Protein AF-A0A6A5GDZ9-F1 (afdb_monomer_lite)

Organism: Caenorhabditis remanei (NCBI:txid31234)

InterPro domains:
  IPR019422 7TM GPCR, serpentine receptor class h (Srh) [PF10318] (1-121)
  IPR053220 Nematode receptor-like serpentine class H [PTHR22941] (6-227)

Radius of gyration: 26.29 Å; chains: 1; bounding box: 50×88×53 Å

Structure (mmCIF, N/CA/C/O backbone):
data_AF-A0A6A5GDZ9-F1
#
_entry.id   AF-A0A6A5GDZ9-F1
#
loop_
_atom_site.group_PDB
_atom_site.id
_atom_site.type_symbol
_atom_site.label_atom_id
_atom_site.label_alt_id
_atom_site.label_comp_id
_atom_site.label_asym_id
_atom_site.label_entity_id
_atom_site.label_seq_id
_atom_site.pdbx_PDB_ins_code
_atom_site.Cartn_x
_atom_site.Cartn_y
_atom_site.Cartn_z
_atom_site.occupancy
_atom_site.B_iso_or_equiv
_atom_site.auth_seq_id
_atom_site.auth_comp_id
_atom_site.auth_asym_id
_atom_site.auth_atom_id
_atom_site.pdbx_PDB_model_num
ATOM 1 N N . MET A 1 1 ? -11.666 -3.620 13.666 1.00 57.69 1 MET A N 1
ATOM 2 C CA . MET A 1 1 ? -10.335 -2.979 13.527 1.00 57.69 1 MET A CA 1
ATOM 3 C C . MET A 1 1 ? -9.308 -3.848 12.806 1.00 57.69 1 MET A C 1
ATOM 5 O O . MET A 1 1 ? -8.529 -3.280 12.064 1.00 57.69 1 MET A O 1
ATOM 9 N N . LYS A 1 2 ? -9.304 -5.185 12.965 1.00 70.62 2 LYS A N 1
ATOM 10 C CA . LYS A 1 2 ? -8.328 -6.070 12.288 1.00 70.62 2 LYS A CA 1
ATOM 11 C C . LYS A 1 2 ? -8.556 -6.221 10.772 1.00 70.62 2 LYS A C 1
ATOM 13 O O . LYS A 1 2 ? -7.597 -6.236 10.020 1.00 70.62 2 LYS A O 1
ATOM 18 N N . GLN A 1 3 ? -9.820 -6.290 10.342 1.00 84.62 3 GLN A N 1
ATOM 19 C CA . GLN A 1 3 ? -10.193 -6.559 8.944 1.00 84.62 3 GLN A CA 1
ATOM 20 C C . GLN A 1 3 ? -9.681 -5.504 7.939 1.00 84.62 3 GLN A C 1
ATOM 22 O O . GLN A 1 3 ? -9.082 -5.912 6.953 1.00 84.62 3 GLN A O 1
ATOM 27 N N . PRO A 1 4 ? -9.825 -4.177 8.164 1.00 88.94 4 PRO A N 1
ATOM 28 C CA . PRO A 1 4 ? -9.311 -3.183 7.216 1.00 88.94 4 PRO A CA 1
ATOM 29 C C . PRO A 1 4 ? -7.797 -3.252 7.036 1.00 88.94 4 PRO A C 1
ATOM 31 O O . PRO A 1 4 ? -7.325 -3.241 5.912 1.00 88.94 4 PRO A O 1
ATOM 34 N N . LEU A 1 5 ? -7.050 -3.416 8.133 1.00 88.25 5 LEU A N 1
ATOM 35 C CA . LEU A 1 5 ? -5.593 -3.549 8.091 1.00 88.25 5 LEU A CA 1
ATOM 36 C C . LEU A 1 5 ? -5.153 -4.800 7.311 1.00 88.25 5 LEU A C 1
ATOM 38 O O . LEU A 1 5 ? -4.207 -4.733 6.536 1.00 88.25 5 LEU A O 1
ATOM 42 N N . LEU A 1 6 ? -5.865 -5.920 7.486 1.00 88.81 6 LEU A N 1
ATOM 43 C CA . LEU A 1 6 ? -5.599 -7.153 6.744 1.00 88.81 6 LEU A CA 1
ATOM 44 C C . LEU A 1 6 ? -5.875 -6.988 5.245 1.00 88.81 6 LEU A C 1
ATOM 46 O O . LEU A 1 6 ? -5.073 -7.436 4.435 1.00 88.81 6 LEU A O 1
ATOM 50 N N . VAL A 1 7 ? -6.995 -6.350 4.886 1.00 92.00 7 VAL A N 1
ATOM 51 C CA . VAL A 1 7 ? -7.366 -6.094 3.486 1.00 92.00 7 VAL A CA 1
ATOM 52 C C . VAL A 1 7 ? -6.338 -5.191 2.815 1.00 92.00 7 VAL A C 1
ATOM 54 O O . VAL A 1 7 ? -5.910 -5.505 1.712 1.00 92.00 7 VAL A O 1
ATOM 57 N N . THR A 1 8 ? -5.908 -4.116 3.481 1.00 91.44 8 THR A N 1
ATOM 58 C CA . THR A 1 8 ? -4.846 -3.248 2.962 1.00 91.44 8 THR A CA 1
ATOM 59 C C . THR A 1 8 ? -3.571 -4.038 2.727 1.00 91.44 8 THR A C 1
ATOM 61 O O . THR A 1 8 ? -3.122 -4.115 1.596 1.00 91.44 8 THR A O 1
ATOM 64 N N . HIS A 1 9 ? -3.067 -4.736 3.746 1.00 89.44 9 HIS A N 1
ATOM 65 C CA . HIS A 1 9 ? -1.837 -5.517 3.621 1.00 89.44 9 HIS A CA 1
ATOM 66 C C . HIS A 1 9 ? -1.910 -6.607 2.543 1.00 89.44 9 HIS A C 1
ATOM 68 O O . HIS A 1 9 ? -0.915 -6.890 1.887 1.00 89.44 9 HIS A O 1
ATOM 74 N N . PHE A 1 10 ? -3.074 -7.236 2.353 1.00 92.50 10 PHE A N 1
ATOM 75 C CA . PHE A 1 10 ? -3.273 -8.195 1.269 1.00 92.50 10 PHE A CA 1
ATOM 76 C C . PHE A 1 10 ? -3.067 -7.543 -0.101 1.00 92.50 10 PHE A C 1
ATOM 78 O O . PHE A 1 10 ? -2.349 -8.096 -0.929 1.00 92.50 10 PHE A O 1
ATOM 85 N N . TRP A 1 11 ? -3.660 -6.368 -0.332 1.00 93.12 11 TRP A N 1
ATOM 86 C CA . TRP A 1 11 ? -3.503 -5.656 -1.597 1.00 93.12 11 TRP A CA 1
ATOM 87 C C . TRP A 1 11 ? -2.113 -5.025 -1.756 1.00 93.12 11 TRP A C 1
ATOM 89 O O . TRP A 1 11 ? -1.620 -5.008 -2.881 1.00 93.12 11 TRP A O 1
ATOM 99 N N . CYS A 1 12 ? -1.447 -4.616 -0.666 1.00 90.31 12 CYS A N 1
ATOM 100 C CA . CYS A 1 12 ? -0.025 -4.247 -0.689 1.00 90.31 12 CYS A CA 1
ATOM 101 C C . CYS A 1 12 ? 0.825 -5.427 -1.169 1.00 90.31 12 CYS A C 1
ATOM 103 O O . CYS A 1 12 ? 1.515 -5.338 -2.177 1.00 90.31 12 CYS A O 1
ATOM 105 N N . ALA A 1 13 ? 0.690 -6.578 -0.505 1.00 90.88 13 ALA A N 1
ATOM 106 C CA . ALA A 1 13 ? 1.453 -7.773 -0.837 1.00 90.88 13 ALA A CA 1
ATOM 107 C C . ALA A 1 13 ? 1.155 -8.279 -2.257 1.00 90.88 13 ALA A C 1
ATOM 109 O O . ALA A 1 13 ? 2.057 -8.750 -2.942 1.00 90.88 13 ALA A O 1
ATOM 110 N N . ALA A 1 14 ? -0.096 -8.178 -2.719 1.00 92.06 14 ALA A N 1
ATOM 111 C CA . ALA A 1 14 ? -0.461 -8.525 -4.090 1.00 92.06 14 ALA A CA 1
ATOM 112 C C . ALA A 1 14 ? 0.211 -7.594 -5.111 1.00 92.06 14 ALA A C 1
ATOM 114 O O . ALA A 1 14 ? 0.658 -8.065 -6.158 1.00 92.06 14 ALA A O 1
ATOM 115 N N . LEU A 1 15 ? 0.305 -6.295 -4.807 1.00 89.94 15 LEU A N 1
ATOM 116 C CA . LEU A 1 15 ? 1.011 -5.324 -5.637 1.00 89.94 15 LEU A CA 1
ATOM 117 C C . LEU A 1 15 ? 2.507 -5.643 -5.704 1.00 89.94 15 LEU A C 1
ATOM 119 O O . LEU A 1 15 ? 3.047 -5.798 -6.799 1.00 89.94 15 LEU A O 1
ATOM 123 N N . ASP A 1 16 ? 3.143 -5.829 -4.549 1.00 89.69 16 ASP A N 1
ATOM 124 C CA . ASP A 1 16 ? 4.571 -6.143 -4.447 1.00 89.69 16 ASP A CA 1
ATOM 125 C C . ASP A 1 16 ? 4.915 -7.466 -5.128 1.00 89.69 16 ASP A C 1
ATOM 127 O O . ASP A 1 16 ? 5.908 -7.568 -5.840 1.00 89.69 16 ASP A O 1
ATOM 131 N N . PHE A 1 17 ? 4.076 -8.488 -4.970 1.00 89.75 17 PHE A N 1
ATOM 132 C CA . PHE A 1 17 ? 4.277 -9.767 -5.643 1.00 89.75 17 PHE A CA 1
ATOM 133 C C . PHE A 1 17 ? 4.131 -9.637 -7.166 1.00 89.75 17 PHE A C 1
ATOM 135 O O . PHE A 1 17 ? 4.911 -10.224 -7.921 1.00 89.75 17 PHE A O 1
ATOM 142 N N . SER A 1 18 ? 3.175 -8.826 -7.626 1.00 89.12 18 SER A N 1
ATOM 143 C CA . SER A 1 18 ? 2.958 -8.578 -9.054 1.00 89.12 18 SER A CA 1
ATOM 144 C C . SER A 1 18 ? 4.158 -7.871 -9.692 1.00 89.12 18 SER A C 1
ATOM 146 O O . SER A 1 18 ? 4.687 -8.362 -10.685 1.00 89.12 18 SER A O 1
ATOM 148 N N . PHE A 1 19 ? 4.628 -6.765 -9.106 1.00 86.06 19 PHE A N 1
ATOM 149 C CA . PHE A 1 19 ? 5.699 -5.934 -9.677 1.00 86.06 19 PHE A CA 1
ATOM 150 C C . PHE A 1 19 ? 7.115 -6.317 -9.237 1.00 86.06 19 PHE A C 1
ATOM 152 O O . PHE A 1 19 ? 8.073 -5.905 -9.877 1.00 86.06 19 PHE A O 1
ATOM 159 N N . GLY A 1 20 ? 7.272 -7.075 -8.156 1.00 87.56 20 GLY A N 1
ATOM 160 C CA . GLY A 1 20 ? 8.575 -7.483 -7.629 1.00 87.56 20 GLY A CA 1
ATOM 161 C C . GLY A 1 20 ? 8.955 -8.92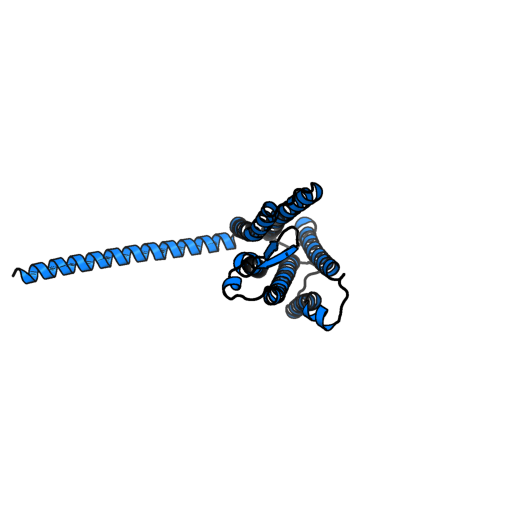2 -7.969 1.00 87.56 20 GLY A C 1
ATOM 162 O O . GLY A 1 20 ? 10.138 -9.256 -7.935 1.00 87.56 20 GLY A O 1
ATOM 163 N N . THR A 1 21 ? 7.985 -9.792 -8.281 1.00 89.06 21 THR A N 1
ATOM 164 C CA . THR A 1 21 ? 8.242 -11.212 -8.585 1.00 89.06 21 THR A CA 1
ATOM 165 C C . THR A 1 21 ? 7.665 -11.652 -9.924 1.00 89.06 21 THR A C 1
ATOM 167 O O . THR A 1 21 ? 8.378 -12.271 -10.708 1.00 89.06 21 THR A O 1
ATOM 170 N N . LEU A 1 22 ? 6.388 -11.375 -10.207 1.00 90.12 22 LEU A N 1
ATOM 171 C CA . LEU A 1 22 ? 5.739 -11.895 -11.416 1.00 90.12 22 LEU A CA 1
ATOM 172 C C . LEU A 1 22 ? 6.146 -11.147 -12.686 1.00 90.12 22 LEU A C 1
ATOM 174 O O . LEU A 1 22 ? 6.453 -11.794 -13.684 1.00 90.12 22 LEU A O 1
ATOM 178 N N . ALA A 1 23 ? 6.149 -9.816 -12.640 1.00 89.88 23 ALA A N 1
ATOM 179 C CA . ALA A 1 23 ? 6.284 -8.935 -13.797 1.00 89.88 23 ALA A CA 1
ATOM 180 C C . ALA A 1 23 ? 7.259 -7.778 -13.519 1.00 89.88 23 ALA A C 1
ATOM 182 O O . ALA A 1 23 ? 6.938 -6.614 -13.756 1.00 89.88 23 ALA A O 1
ATOM 183 N N . THR A 1 24 ? 8.441 -8.087 -12.978 1.00 90.00 24 THR A N 1
ATOM 184 C CA . THR A 1 24 ? 9.427 -7.069 -12.595 1.00 90.00 24 THR A CA 1
ATOM 185 C C . THR A 1 24 ? 9.847 -6.222 -13.794 1.00 90.00 24 THR A C 1
ATOM 187 O O . THR A 1 24 ? 10.381 -6.779 -14.758 1.00 90.00 24 THR A O 1
ATOM 190 N N . PRO A 1 25 ? 9.605 -4.897 -13.777 1.00 88.06 25 PRO A N 1
ATOM 191 C CA . PRO A 1 25 ? 9.914 -4.047 -14.913 1.00 88.06 25 PRO A CA 1
ATOM 192 C C . PRO A 1 25 ? 11.417 -3.783 -14.992 1.00 88.06 25 PRO A C 1
ATOM 194 O O . PRO A 1 25 ? 12.056 -3.388 -14.023 1.00 88.06 25 PRO A O 1
ATOM 197 N N . TYR A 1 26 ? 11.973 -3.943 -16.181 1.00 89.06 26 TYR A N 1
ATOM 198 C CA . TYR A 1 26 ? 13.338 -3.601 -16.533 1.00 89.06 26 TYR A CA 1
ATOM 199 C C . TYR A 1 26 ? 13.308 -2.505 -17.597 1.00 89.06 26 TYR A C 1
ATOM 201 O O . TYR A 1 26 ? 12.732 -2.684 -18.670 1.00 89.06 26 TYR A O 1
ATOM 209 N N . ILE A 1 27 ? 13.918 -1.360 -17.297 1.00 89.88 27 ILE A N 1
ATOM 210 C CA . ILE A 1 27 ? 13.961 -0.205 -18.199 1.00 89.88 27 ILE A CA 1
ATOM 211 C C . ILE A 1 27 ? 15.361 -0.124 -18.804 1.00 89.88 27 ILE A C 1
ATOM 213 O O . ILE A 1 27 ? 16.338 0.084 -18.083 1.00 89.88 27 ILE A O 1
ATOM 217 N N . PHE A 1 28 ? 15.464 -0.261 -20.125 1.00 89.00 28 PHE A N 1
ATOM 218 C CA . PHE A 1 28 ? 16.713 -0.075 -20.862 1.00 89.00 28 PHE A CA 1
ATOM 219 C C . PHE A 1 28 ? 17.018 1.415 -21.018 1.00 89.00 28 PHE A C 1
ATOM 221 O O . PHE A 1 28 ? 16.413 2.111 -21.832 1.00 89.00 28 PHE A O 1
ATOM 228 N N . TYR A 1 29 ? 17.987 1.913 -20.262 1.00 84.94 29 TYR A N 1
ATOM 229 C CA . TYR A 1 29 ? 18.493 3.274 -20.383 1.00 84.94 29 TYR A CA 1
ATOM 230 C C . TYR A 1 29 ? 19.611 3.343 -21.446 1.00 84.94 29 TYR A C 1
ATOM 232 O O . TYR A 1 29 ? 20.449 2.441 -21.498 1.00 84.94 29 TYR A O 1
ATOM 240 N N . PRO A 1 30 ? 19.674 4.389 -22.299 1.00 85.38 30 PRO A N 1
ATOM 241 C CA . PRO A 1 30 ? 18.839 5.599 -22.316 1.00 85.38 30 PRO A CA 1
ATOM 242 C C . PRO A 1 30 ? 17.556 5.510 -23.151 1.00 85.38 30 PRO A C 1
ATOM 244 O O . PRO A 1 30 ? 16.743 6.425 -23.109 1.00 85.38 30 PRO A O 1
ATOM 247 N N . HIS A 1 31 ? 17.359 4.426 -23.901 1.00 83.56 31 HIS A N 1
ATOM 248 C CA . HIS A 1 31 ? 16.302 4.325 -24.914 1.00 83.56 31 HIS A CA 1
ATOM 249 C C . HIS A 1 31 ? 14.878 4.203 -24.339 1.00 83.56 31 HIS A C 1
ATOM 251 O O . HIS A 1 31 ? 13.911 4.332 -25.082 1.00 83.56 31 HIS A O 1
ATOM 257 N N . GLY A 1 32 ? 14.730 3.945 -23.037 1.00 79.12 32 GLY A N 1
ATOM 258 C CA . GLY A 1 32 ? 13.442 3.850 -22.348 1.00 79.12 32 GLY A CA 1
ATOM 259 C C . GLY A 1 32 ? 12.635 2.593 -22.682 1.00 79.12 32 GLY A C 1
ATOM 260 O O . GLY A 1 32 ? 11.463 2.517 -22.324 1.00 79.12 32 GLY A O 1
ATOM 261 N N . ALA A 1 33 ? 13.230 1.604 -23.356 1.00 85.69 33 ALA A N 1
ATOM 262 C CA . ALA A 1 33 ? 12.520 0.377 -23.701 1.00 85.69 33 ALA A CA 1
ATOM 263 C C . ALA A 1 33 ? 12.175 -0.417 -22.430 1.00 85.69 33 ALA A C 1
ATOM 265 O O . ALA A 1 33 ? 13.034 -0.636 -21.573 1.00 85.69 33 ALA A O 1
ATOM 266 N N . LEU A 1 34 ? 10.915 -0.841 -22.318 1.00 85.31 34 LEU A N 1
ATOM 267 C CA . LEU A 1 34 ? 10.411 -1.617 -21.190 1.00 85.31 34 LEU A CA 1
ATOM 268 C C . LEU A 1 34 ? 10.458 -3.111 -21.521 1.00 85.31 34 LEU A C 1
ATOM 270 O O . LEU A 1 34 ? 9.910 -3.558 -22.527 1.00 85.31 34 LEU A O 1
ATOM 274 N N . PHE A 1 35 ? 11.067 -3.884 -20.636 1.00 87.31 35 PHE A N 1
ATOM 275 C CA . PHE A 1 35 ? 11.087 -5.339 -20.664 1.00 87.31 35 PHE A CA 1
ATOM 276 C C . PHE A 1 35 ? 10.661 -5.870 -19.297 1.00 87.31 35 PHE A C 1
ATOM 278 O O . PHE A 1 35 ? 10.789 -5.161 -18.305 1.00 87.31 35 PHE A O 1
ATOM 285 N N . GLN A 1 36 ? 10.138 -7.091 -19.214 1.00 88.38 36 GLN A N 1
ATOM 286 C CA . GLN A 1 36 ? 9.808 -7.702 -17.926 1.00 88.38 36 GLN A CA 1
ATOM 287 C C . GLN A 1 36 ? 10.753 -8.864 -17.638 1.00 88.38 36 GLN A C 1
ATOM 289 O O . GLN A 1 36 ? 10.931 -9.745 -18.469 1.00 88.38 36 GLN A O 1
ATOM 294 N N . CYS A 1 37 ? 11.374 -8.859 -16.463 1.00 89.31 37 CYS A N 1
ATOM 295 C CA . CYS A 1 37 ? 12.307 -9.897 -16.021 1.00 89.31 37 CYS A CA 1
ATOM 296 C C . CYS A 1 37 ? 11.748 -10.749 -14.870 1.00 89.31 37 CYS A C 1
ATOM 298 O O . CYS A 1 37 ? 12.499 -11.458 -14.204 1.00 89.31 37 CYS A O 1
ATOM 300 N N . GLY A 1 38 ? 10.436 -10.672 -14.628 1.00 89.31 38 GLY A N 1
ATOM 301 C CA . GLY A 1 38 ? 9.762 -11.455 -13.598 1.00 89.31 38 GLY A CA 1
ATOM 302 C C . GLY A 1 38 ? 9.523 -12.915 -13.994 1.00 89.31 38 GLY A C 1
ATOM 303 O O . GLY A 1 38 ? 9.810 -13.347 -15.108 1.00 89.31 38 GLY A O 1
ATOM 304 N N . PHE A 1 39 ? 8.949 -13.685 -13.071 1.00 91.19 39 PHE A N 1
ATOM 305 C CA . PHE A 1 39 ? 8.638 -15.106 -13.240 1.00 91.19 39 PHE A CA 1
ATOM 306 C C . PHE A 1 39 ? 7.790 -15.400 -14.485 1.00 91.19 39 PHE A C 1
ATOM 308 O O . PHE A 1 39 ? 7.997 -16.412 -15.151 1.00 91.19 39 PHE A O 1
ATOM 315 N N . LEU A 1 40 ? 6.857 -14.512 -14.840 1.00 91.12 40 LEU A N 1
ATOM 316 C CA . LEU A 1 40 ? 5.987 -14.705 -16.003 1.00 91.12 40 LEU A CA 1
ATOM 317 C C . LEU A 1 40 ? 6.728 -14.567 -17.338 1.00 91.12 40 LEU A C 1
ATOM 319 O O . LEU A 1 40 ? 6.210 -15.001 -18.365 1.00 91.12 40 LEU A O 1
ATOM 323 N N . ASN A 1 41 ? 7.948 -14.025 -17.333 1.00 90.31 41 ASN A N 1
ATOM 324 C CA . ASN A 1 41 ? 8.816 -14.011 -18.505 1.00 90.31 41 ASN A CA 1
ATOM 325 C C . ASN A 1 41 ? 9.263 -15.424 -18.924 1.00 90.31 41 ASN A C 1
ATOM 327 O O . ASN A 1 41 ? 9.546 -15.642 -20.094 1.00 90.31 41 ASN A O 1
ATOM 331 N N . ILE A 1 42 ? 9.267 -16.404 -18.007 1.00 92.19 42 ILE A N 1
ATOM 332 C CA . ILE A 1 42 ? 9.591 -17.812 -18.319 1.00 92.19 42 ILE A CA 1
ATOM 333 C C . ILE A 1 42 ? 8.599 -18.404 -19.330 1.00 92.19 42 ILE A C 1
ATOM 335 O O . ILE A 1 42 ? 8.963 -19.255 -20.133 1.00 92.19 42 ILE A O 1
ATOM 339 N N . PHE A 1 43 ? 7.350 -17.941 -19.303 1.00 93.50 43 PHE A N 1
ATOM 340 C CA . PHE A 1 43 ? 6.304 -18.354 -20.240 1.00 93.50 43 PHE A CA 1
ATOM 341 C C . PHE A 1 43 ? 6.226 -17.449 -21.475 1.00 93.50 43 PHE A C 1
ATOM 343 O O . PHE A 1 43 ? 5.241 -17.510 -22.205 1.00 93.50 43 PHE A O 1
ATOM 350 N N . GLU A 1 44 ? 7.214 -16.569 -21.666 1.00 91.75 44 GLU A N 1
ATOM 351 C CA . GLU A 1 44 ? 7.291 -15.615 -22.777 1.00 91.75 44 GLU A CA 1
ATOM 352 C C . GLU A 1 44 ? 6.044 -14.721 -22.902 1.00 91.75 44 GLU A C 1
ATOM 354 O O . GLU A 1 44 ? 5.706 -14.252 -23.987 1.00 91.75 44 GLU A O 1
ATOM 359 N N . ILE A 1 45 ? 5.346 -14.456 -21.786 1.00 88.44 45 ILE A N 1
ATOM 360 C CA . ILE A 1 45 ? 4.148 -13.611 -21.787 1.00 88.44 45 ILE A CA 1
ATOM 361 C C . ILE A 1 45 ? 4.563 -12.166 -22.109 1.00 88.44 45 ILE A C 1
ATOM 363 O O . ILE A 1 45 ? 5.328 -11.564 -21.343 1.00 88.44 45 ILE A O 1
ATOM 367 N N . PRO A 1 46 ? 4.045 -11.561 -23.196 1.00 85.12 46 PRO A N 1
ATOM 368 C CA . PRO A 1 46 ? 4.374 -10.183 -23.543 1.00 85.12 46 PRO A CA 1
ATOM 369 C C . PRO A 1 46 ? 3.952 -9.193 -22.452 1.00 85.12 46 PRO A C 1
ATOM 371 O O . PRO A 1 46 ? 2.859 -9.298 -21.892 1.00 85.12 46 PRO A O 1
ATOM 374 N N . VAL A 1 47 ? 4.783 -8.173 -22.203 1.00 81.69 47 VAL A N 1
ATOM 375 C CA . VAL A 1 47 ? 4.579 -7.208 -21.103 1.00 81.69 47 VAL A CA 1
ATOM 376 C C . VAL A 1 47 ? 3.229 -6.485 -21.172 1.00 81.69 47 VAL A C 1
ATOM 378 O O . VAL A 1 47 ? 2.636 -6.186 -20.140 1.00 81.69 47 VAL A O 1
ATOM 381 N N . ILE A 1 48 ? 2.691 -6.282 -22.380 1.00 81.44 48 ILE A N 1
ATOM 382 C CA . ILE A 1 48 ? 1.398 -5.626 -22.624 1.00 81.44 48 ILE A CA 1
ATOM 383 C C . ILE A 1 48 ? 0.254 -6.345 -21.890 1.00 81.44 48 ILE A C 1
ATOM 385 O O . ILE A 1 48 ? -0.607 -5.689 -21.304 1.00 81.44 48 ILE A O 1
ATOM 389 N N . TYR A 1 49 ? 0.269 -7.681 -21.844 1.00 83.69 49 TYR A N 1
ATOM 390 C CA . TYR A 1 49 ? -0.761 -8.459 -21.148 1.00 83.69 49 TYR A CA 1
ATOM 391 C C . TYR A 1 49 ? -0.660 -8.368 -19.620 1.00 83.69 49 TYR A C 1
ATOM 393 O O . TYR A 1 49 ? -1.631 -8.657 -18.925 1.00 83.69 49 TYR A O 1
ATOM 401 N N . LEU A 1 50 ? 0.490 -7.945 -19.088 1.00 84.88 50 LEU A N 1
ATOM 402 C CA . LEU A 1 50 ? 0.736 -7.803 -17.651 1.00 84.88 50 LEU A CA 1
ATOM 403 C C . LEU A 1 50 ? 0.413 -6.392 -17.137 1.00 84.88 50 LEU A C 1
ATOM 405 O O . LEU A 1 50 ? 0.113 -6.227 -15.954 1.00 84.88 50 LEU A O 1
ATOM 409 N N . ILE A 1 51 ? 0.395 -5.386 -18.020 1.00 78.38 51 ILE A N 1
ATOM 410 C CA . ILE A 1 51 ? 0.071 -3.995 -17.666 1.00 78.38 51 ILE A CA 1
ATOM 411 C C . ILE A 1 51 ? -1.354 -3.886 -17.108 1.00 78.38 51 ILE A C 1
ATOM 413 O O . ILE A 1 51 ? -1.551 -3.320 -16.036 1.00 78.38 51 ILE A O 1
ATOM 417 N N . ILE A 1 52 ? -2.352 -4.457 -17.791 1.00 79.00 52 ILE A N 1
ATOM 418 C CA . ILE A 1 52 ? -3.765 -4.367 -17.379 1.00 79.00 52 ILE A CA 1
ATOM 419 C C . ILE A 1 52 ? -4.007 -4.951 -15.972 1.00 79.00 52 ILE A C 1
ATOM 421 O O . ILE A 1 52 ? -4.537 -4.231 -15.121 1.00 79.00 52 ILE A O 1
ATOM 425 N N . PRO A 1 53 ? -3.635 -6.213 -15.670 1.00 83.62 53 PRO A N 1
ATOM 426 C CA . PRO A 1 53 ? -3.808 -6.754 -14.324 1.00 83.62 53 PRO A CA 1
ATOM 427 C C . PRO A 1 53 ? -2.966 -6.001 -13.285 1.00 83.62 53 PRO A C 1
ATOM 429 O O . PRO A 1 53 ? -3.461 -5.761 -12.185 1.00 83.62 53 PRO A O 1
ATOM 432 N N . GLY A 1 54 ? -1.753 -5.550 -13.633 1.00 84.19 54 GLY A N 1
ATOM 433 C CA . GLY A 1 54 ? -0.935 -4.700 -12.761 1.00 84.19 54 GLY A CA 1
ATOM 434 C C . GLY A 1 54 ? -1.650 -3.406 -12.353 1.00 84.19 54 GLY A C 1
ATOM 435 O O . GLY A 1 54 ? -1.709 -3.079 -11.167 1.00 84.19 54 GLY A O 1
ATOM 436 N N . LEU A 1 55 ? -2.286 -2.716 -13.304 1.00 80.06 55 LEU A N 1
ATOM 437 C CA . LEU A 1 55 ? -3.090 -1.517 -13.038 1.00 80.06 55 LEU A CA 1
ATOM 438 C C . LEU A 1 55 ? -4.303 -1.815 -12.142 1.00 80.06 55 LEU A C 1
ATOM 440 O O . LEU A 1 55 ? -4.596 -1.050 -11.223 1.00 80.06 55 LEU A O 1
ATOM 444 N N . LEU A 1 56 ? -4.995 -2.941 -12.350 1.00 83.75 56 LEU A N 1
ATOM 445 C CA . LEU A 1 56 ? -6.120 -3.345 -11.494 1.00 83.75 56 LEU A CA 1
ATOM 446 C C . LEU A 1 56 ? -5.692 -3.594 -10.041 1.00 83.75 56 LEU A C 1
ATOM 448 O O . LEU A 1 56 ? -6.433 -3.254 -9.111 1.00 83.75 56 LEU A O 1
ATOM 452 N N . VAL A 1 57 ? -4.500 -4.156 -9.829 1.00 89.31 57 VAL A N 1
ATOM 453 C CA . VAL A 1 57 ? -3.944 -4.366 -8.486 1.00 89.31 57 VAL A CA 1
ATOM 454 C C . VAL A 1 57 ? -3.581 -3.030 -7.827 1.00 89.31 57 VAL A C 1
ATOM 456 O O . VAL A 1 57 ? -3.946 -2.826 -6.669 1.00 89.31 57 VAL A O 1
ATOM 459 N N . ILE A 1 58 ? -2.981 -2.083 -8.563 1.00 85.25 58 ILE A N 1
ATOM 460 C CA . ILE A 1 58 ? -2.703 -0.715 -8.071 1.00 85.25 58 ILE A CA 1
ATOM 461 C C . ILE A 1 58 ? -3.988 -0.026 -7.591 1.00 85.25 58 ILE A C 1
ATOM 463 O O . ILE A 1 58 ? -4.025 0.575 -6.516 1.00 85.25 58 ILE A O 1
ATOM 467 N N . LEU A 1 59 ? -5.077 -0.146 -8.348 1.00 84.62 59 LEU A N 1
ATOM 468 C CA . LEU A 1 59 ? -6.360 0.466 -7.988 1.00 84.62 59 LEU A CA 1
ATOM 469 C C . LEU A 1 59 ? -6.984 -0.185 -6.758 1.00 84.62 59 LEU A C 1
ATOM 471 O O . LEU A 1 59 ? -7.482 0.500 -5.862 1.00 84.62 59 LEU A O 1
ATOM 475 N N . SER A 1 60 ? -6.936 -1.515 -6.700 1.00 89.94 60 SER A N 1
ATOM 476 C CA . SER A 1 60 ? -7.442 -2.283 -5.561 1.00 89.94 60 SER A CA 1
ATOM 477 C C . SER A 1 60 ? -6.689 -1.913 -4.279 1.00 89.94 60 SER A C 1
ATOM 479 O O . SER A 1 60 ? -7.305 -1.709 -3.230 1.00 89.94 60 SER A O 1
ATOM 481 N N . MET A 1 61 ? -5.374 -1.715 -4.386 1.00 89.75 61 MET A N 1
ATOM 482 C CA . MET A 1 61 ? -4.522 -1.185 -3.327 1.00 89.75 61 MET A CA 1
ATOM 483 C C . MET A 1 61 ? -4.940 0.230 -2.896 1.00 89.75 61 MET A C 1
ATOM 485 O O . MET A 1 61 ? -5.196 0.445 -1.708 1.00 89.75 61 MET A O 1
ATOM 489 N N . ALA A 1 62 ? -5.116 1.174 -3.825 1.00 87.19 62 ALA A N 1
ATOM 490 C CA . ALA A 1 62 ? -5.551 2.537 -3.500 1.00 87.19 62 ALA A CA 1
ATOM 491 C C . ALA A 1 62 ? -6.894 2.565 -2.739 1.00 87.19 62 ALA A C 1
ATOM 493 O O . ALA A 1 62 ? -7.048 3.251 -1.725 1.00 87.19 62 ALA A O 1
ATOM 494 N N . ILE A 1 63 ? -7.859 1.750 -3.165 1.00 90.81 63 ILE A N 1
ATOM 495 C CA . ILE A 1 63 ? -9.180 1.657 -2.523 1.00 90.81 63 ILE A CA 1
ATOM 496 C C . ILE A 1 63 ? -9.086 0.990 -1.154 1.00 90.81 63 ILE A C 1
ATOM 498 O O . ILE A 1 63 ? -9.799 1.379 -0.227 1.00 90.81 63 ILE A O 1
ATOM 502 N N . SER A 1 64 ? -8.180 0.025 -0.988 1.00 92.88 64 SER A N 1
ATOM 503 C CA . SER A 1 64 ? -7.913 -0.591 0.310 1.00 92.88 64 SER A CA 1
ATOM 504 C C . SER A 1 64 ? -7.380 0.420 1.337 1.00 92.88 64 SER A C 1
ATOM 506 O O . SER A 1 64 ? -7.740 0.332 2.513 1.00 92.88 64 SER A O 1
ATOM 508 N N . LEU A 1 65 ? -6.591 1.418 0.913 1.00 90.00 65 LEU A N 1
ATOM 509 C CA . LEU A 1 65 ? -6.116 2.506 1.776 1.00 90.00 65 LEU A CA 1
ATOM 510 C C . LEU A 1 65 ? -7.253 3.461 2.159 1.00 90.00 65 LEU A C 1
ATOM 512 O O . LEU A 1 65 ? -7.391 3.809 3.335 1.00 90.00 65 LEU A O 1
ATOM 516 N N . ILE A 1 66 ? -8.118 3.827 1.207 1.00 91.50 66 ILE A N 1
ATOM 517 C CA . ILE A 1 66 ? -9.332 4.608 1.501 1.00 91.50 66 ILE A CA 1
ATOM 518 C C . ILE A 1 66 ? -10.214 3.843 2.499 1.00 91.50 66 ILE A C 1
ATOM 520 O O . ILE A 1 66 ? -10.669 4.416 3.489 1.00 91.50 66 ILE A O 1
ATOM 524 N N . TYR A 1 67 ? -10.414 2.536 2.294 1.00 92.94 67 TYR A N 1
ATOM 525 C CA . TYR A 1 67 ? -11.156 1.679 3.222 1.00 92.94 67 TYR A CA 1
ATOM 526 C C . TYR A 1 67 ? -10.537 1.664 4.620 1.00 92.94 67 TYR A C 1
ATOM 528 O O . TYR A 1 67 ? -11.265 1.770 5.610 1.00 92.94 67 TYR A O 1
ATOM 536 N N . LEU A 1 68 ? -9.209 1.574 4.723 1.00 92.69 68 LEU A N 1
ATOM 537 C CA . LEU A 1 68 ? -8.508 1.627 6.000 1.00 92.69 68 LEU A CA 1
ATOM 538 C C . LEU A 1 68 ? -8.817 2.928 6.740 1.00 92.69 68 LEU A C 1
ATOM 540 O O . LEU A 1 68 ? -9.346 2.874 7.852 1.00 92.69 68 LEU A O 1
ATOM 544 N N . PHE A 1 69 ? -8.528 4.083 6.135 1.00 90.81 69 PHE A N 1
ATOM 545 C CA . PHE A 1 69 ? -8.674 5.381 6.797 1.00 90.81 69 PHE A CA 1
ATOM 546 C C . PHE A 1 69 ? -10.135 5.773 7.042 1.00 90.81 69 PHE A C 1
ATOM 548 O O . PHE A 1 69 ? -10.451 6.272 8.127 1.00 90.81 69 PHE A O 1
ATOM 555 N N . GLU A 1 70 ? -11.051 5.468 6.120 1.00 92.31 70 GLU A N 1
ATOM 556 C CA . GLU A 1 70 ? -12.492 5.609 6.362 1.00 92.31 70 GLU A CA 1
ATOM 557 C C . GLU A 1 70 ? -12.905 4.749 7.554 1.00 92.31 70 GLU A C 1
ATOM 559 O O . GLU A 1 70 ? -13.511 5.255 8.501 1.00 92.31 70 GLU A O 1
ATOM 564 N N . SER A 1 71 ? -12.511 3.470 7.575 1.00 90.88 71 SER A N 1
ATOM 565 C CA . SER A 1 71 ? -12.915 2.562 8.644 1.00 90.88 71 SER A CA 1
ATOM 566 C C . SER A 1 71 ? -12.323 2.979 9.990 1.00 90.88 71 SER A C 1
ATOM 568 O O . SER A 1 71 ? -12.924 2.683 11.031 1.00 90.88 71 SER A O 1
ATOM 570 N N . ARG A 1 72 ? -11.167 3.659 10.002 1.00 87.56 72 ARG A N 1
ATOM 571 C CA . ARG A 1 72 ? -10.615 4.303 11.202 1.00 87.56 72 ARG A CA 1
ATOM 572 C C . ARG A 1 72 ? -11.496 5.446 11.663 1.00 87.56 72 ARG A C 1
ATOM 574 O O . ARG A 1 72 ? -11.973 5.396 12.798 1.00 87.56 72 ARG A O 1
ATOM 581 N N . SER A 1 73 ? -11.754 6.402 10.781 1.00 89.56 73 SER A N 1
ATOM 582 C CA . SER A 1 73 ? -12.592 7.568 11.051 1.00 89.56 73 SER A CA 1
ATOM 583 C C . SER A 1 73 ? -13.979 7.145 11.562 1.00 89.56 73 SER A C 1
ATOM 585 O O . SER A 1 73 ? -14.441 7.609 12.607 1.00 89.56 73 SER A O 1
ATOM 587 N N . SER A 1 74 ? -14.613 6.170 10.909 1.00 89.50 74 SER A N 1
ATOM 588 C CA . SER A 1 74 ? -15.933 5.631 11.261 1.00 89.50 74 SER A CA 1
ATOM 589 C C . SER A 1 74 ? -15.965 4.823 12.566 1.00 89.50 74 SER A C 1
ATOM 591 O O . SER A 1 74 ? -17.034 4.647 13.154 1.00 89.50 74 SER A O 1
ATOM 593 N N . SER A 1 75 ? -14.821 4.325 13.050 1.00 86.50 75 SER A N 1
ATOM 594 C CA . SER A 1 75 ? -14.749 3.608 14.334 1.00 86.50 75 SER A CA 1
ATOM 595 C C . SER A 1 75 ? -14.798 4.534 15.554 1.00 86.50 75 SER A C 1
ATOM 597 O O . SER A 1 75 ? -15.048 4.066 16.666 1.00 86.50 75 SER A O 1
ATOM 599 N N . ILE A 1 76 ? -14.601 5.840 15.354 1.00 84.75 76 ILE A N 1
ATOM 600 C CA . ILE A 1 76 ? -14.642 6.828 16.427 1.00 84.75 76 ILE A CA 1
ATOM 601 C C . ILE A 1 76 ? -16.102 7.184 16.744 1.00 84.75 76 ILE A C 1
ATOM 603 O O . ILE A 1 76 ? -16.933 7.419 15.859 1.00 84.75 76 ILE A O 1
ATOM 607 N N . ILE A 1 77 ? -16.435 7.186 18.035 1.00 79.81 77 ILE A N 1
ATOM 608 C CA . ILE A 1 77 ? -17.785 7.473 18.531 1.00 79.81 77 ILE A CA 1
ATOM 609 C C . ILE A 1 77 ? -18.133 8.942 18.224 1.00 79.81 77 ILE A C 1
ATOM 611 O O . ILE A 1 77 ? -17.283 9.823 18.313 1.00 79.81 77 ILE A O 1
ATOM 615 N N . ASN A 1 78 ? -19.384 9.214 17.834 1.00 81.25 78 ASN A N 1
ATOM 616 C CA . ASN A 1 78 ? -19.898 10.554 17.498 1.00 81.25 78 ASN A CA 1
ATOM 617 C C . ASN A 1 78 ? -19.189 11.296 16.350 1.00 81.25 78 ASN A C 1
ATOM 619 O O . ASN A 1 78 ? -19.292 12.525 16.255 1.00 81.25 78 ASN A O 1
ATOM 623 N N . ASN A 1 79 ? -18.518 10.571 15.453 1.00 83.06 79 ASN A N 1
ATOM 624 C CA . ASN A 1 79 ? -18.062 11.137 14.191 1.00 83.06 79 ASN A CA 1
ATOM 625 C C . ASN A 1 79 ? -19.256 11.446 13.267 1.00 83.06 79 ASN A C 1
ATOM 627 O O . ASN A 1 79 ? -20.020 10.547 12.909 1.00 83.06 79 ASN A O 1
ATOM 631 N N . ARG A 1 80 ? -19.405 12.718 12.869 1.00 84.19 80 ARG A N 1
ATOM 632 C CA . ARG A 1 80 ? -20.455 13.182 11.942 1.00 84.19 80 ARG A CA 1
ATOM 633 C C . ARG A 1 80 ? -20.332 12.555 10.548 1.00 84.19 80 ARG A C 1
ATOM 635 O O . ARG A 1 80 ? -21.354 12.302 9.924 1.00 84.19 80 ARG A O 1
ATOM 642 N N . PHE A 1 81 ? -19.114 12.268 10.092 1.00 86.00 81 PHE A N 1
ATOM 643 C CA . PHE A 1 81 ? -18.829 11.720 8.759 1.00 86.00 81 PHE A CA 1
ATOM 644 C C . PHE A 1 81 ? -18.851 10.187 8.712 1.00 86.00 81 PHE A C 1
ATOM 646 O O . PHE A 1 81 ? -18.453 9.579 7.723 1.00 86.00 81 PHE A O 1
ATOM 653 N N . ARG A 1 82 ? -19.309 9.541 9.789 1.00 87.75 82 ARG A N 1
ATOM 654 C CA . ARG A 1 82 ? -19.357 8.084 9.892 1.00 87.75 82 ARG A CA 1
ATOM 655 C C . ARG A 1 82 ? -20.397 7.487 8.945 1.00 87.75 82 ARG A C 1
ATOM 657 O O . ARG A 1 82 ? -21.599 7.721 9.109 1.00 87.75 82 ARG A O 1
ATOM 664 N N . ILE A 1 83 ? -19.962 6.588 8.066 1.00 89.25 83 ILE A N 1
ATOM 665 C CA . ILE A 1 83 ? -20.863 5.786 7.232 1.00 89.25 83 ILE A CA 1
ATOM 666 C C . ILE A 1 83 ? -21.452 4.656 8.089 1.00 89.25 83 ILE A C 1
ATOM 668 O O . ILE A 1 83 ? -20.805 3.652 8.389 1.00 89.25 83 ILE A O 1
ATOM 672 N N . LYS A 1 84 ? -22.702 4.827 8.539 1.00 86.12 84 LYS A N 1
ATOM 673 C CA . LYS A 1 84 ? -23.352 3.896 9.484 1.00 86.12 84 LYS A CA 1
ATOM 674 C C . LYS A 1 84 ? -23.795 2.581 8.838 1.00 86.12 84 LYS A C 1
ATOM 676 O O . LYS A 1 84 ? -23.696 1.529 9.462 1.00 86.12 84 LYS A O 1
ATOM 681 N N . ARG A 1 85 ? -24.343 2.644 7.620 1.00 90.12 85 ARG A N 1
ATOM 682 C CA . ARG A 1 85 ? -24.986 1.499 6.956 1.00 90.12 85 ARG A CA 1
ATOM 683 C C . ARG A 1 85 ? -23.989 0.734 6.088 1.00 90.12 85 ARG A C 1
ATOM 685 O O . ARG A 1 85 ? -23.359 1.321 5.212 1.00 90.12 85 ARG A O 1
ATOM 692 N N . THR A 1 86 ? -23.932 -0.589 6.257 1.00 87.12 86 THR A N 1
ATOM 693 C CA . THR A 1 86 ? -23.054 -1.473 5.470 1.00 87.12 86 THR A CA 1
ATOM 694 C C . THR A 1 86 ? -23.318 -1.371 3.969 1.00 87.12 86 THR A C 1
ATOM 696 O O . THR A 1 86 ? -22.366 -1.273 3.207 1.00 87.12 86 THR A O 1
ATOM 699 N N . ARG A 1 87 ? -24.590 -1.318 3.540 1.00 89.62 87 ARG A N 1
ATOM 700 C CA . ARG A 1 87 ? -24.952 -1.177 2.115 1.00 89.62 87 ARG A CA 1
ATOM 701 C C . ARG A 1 87 ? -24.397 0.113 1.511 1.00 89.62 87 ARG A C 1
ATOM 703 O O . ARG A 1 87 ? -23.736 0.064 0.485 1.00 89.62 87 ARG A O 1
ATOM 710 N N . THR A 1 88 ? -24.591 1.247 2.187 1.00 91.19 88 THR A N 1
ATOM 711 C CA . THR A 1 88 ? -24.051 2.548 1.757 1.00 91.19 88 THR A CA 1
ATOM 712 C C . THR A 1 88 ? -22.529 2.526 1.681 1.00 91.19 88 THR A C 1
ATOM 714 O O . THR A 1 88 ? -21.955 3.082 0.754 1.00 91.19 88 THR A O 1
ATOM 717 N N . ARG A 1 89 ? -21.872 1.840 2.620 1.00 90.62 89 ARG A N 1
ATOM 718 C CA . ARG A 1 89 ? -20.418 1.696 2.620 1.00 90.62 89 ARG A CA 1
ATOM 719 C C . ARG A 1 89 ? -19.911 0.845 1.449 1.00 90.62 89 ARG A C 1
ATOM 721 O O . ARG A 1 89 ? -18.935 1.219 0.816 1.00 90.62 89 ARG A O 1
ATOM 728 N N . VAL A 1 90 ? -20.583 -0.266 1.137 1.00 89.75 90 VAL A N 1
ATOM 729 C CA . VAL A 1 90 ? -20.255 -1.087 -0.043 1.00 89.75 90 VAL A CA 1
ATOM 730 C C . VAL A 1 90 ? -20.443 -0.276 -1.322 1.00 89.75 90 VAL A C 1
ATOM 732 O O . VAL A 1 90 ? -19.535 -0.239 -2.142 1.00 89.75 90 VAL A O 1
ATOM 735 N N . ILE A 1 91 ? -21.567 0.435 -1.455 1.00 92.56 91 ILE A N 1
ATOM 736 C CA . ILE A 1 91 ? -21.828 1.315 -2.602 1.00 92.56 91 ILE A CA 1
ATOM 737 C C . ILE A 1 91 ? -20.727 2.374 -2.731 1.00 92.56 91 ILE A C 1
ATOM 739 O O . ILE A 1 91 ? -20.203 2.561 -3.819 1.00 92.56 91 ILE A O 1
ATOM 743 N N . TYR A 1 92 ? -20.321 3.016 -1.631 1.00 92.62 92 TYR A N 1
ATOM 744 C CA . TYR A 1 92 ? -19.239 4.002 -1.638 1.00 92.62 92 TYR A CA 1
ATOM 745 C C . TYR A 1 92 ? -17.927 3.427 -2.198 1.00 92.62 92 TYR A C 1
ATOM 747 O O . TYR A 1 92 ? -17.330 4.041 -3.081 1.00 92.62 92 TYR A O 1
ATOM 755 N N . TYR A 1 93 ? -17.492 2.242 -1.757 1.00 91.25 93 TYR A N 1
ATOM 756 C CA . TYR A 1 93 ? -16.255 1.642 -2.278 1.00 91.25 93 TYR A CA 1
ATOM 757 C C . TYR A 1 93 ? -16.381 1.140 -3.712 1.00 91.25 93 TYR A C 1
ATOM 759 O O . TYR A 1 93 ? -15.437 1.293 -4.478 1.00 91.25 93 TYR A O 1
ATOM 767 N N . VAL A 1 94 ? -17.537 0.591 -4.093 1.00 89.38 94 VAL A N 1
ATOM 768 C CA . VAL A 1 94 ? -17.796 0.173 -5.478 1.00 89.38 94 VAL A CA 1
ATOM 769 C C . VAL A 1 94 ? -17.777 1.382 -6.412 1.00 89.38 94 VAL A C 1
ATOM 771 O O . VAL A 1 94 ? -17.138 1.327 -7.454 1.00 89.38 94 VAL A O 1
ATOM 774 N N . LEU A 1 95 ? -18.399 2.499 -6.028 1.00 87.62 95 LEU A N 1
ATOM 775 C CA . LEU A 1 95 ? -18.366 3.729 -6.820 1.00 87.62 95 LEU A CA 1
ATOM 776 C C . LEU A 1 95 ? -16.948 4.294 -6.944 1.00 87.62 95 LEU A C 1
ATOM 778 O O . LEU A 1 95 ? -16.565 4.689 -8.039 1.00 87.62 95 LEU A O 1
ATOM 782 N N . ASN A 1 96 ? -16.147 4.279 -5.871 1.00 87.00 96 ASN A N 1
ATOM 783 C CA . ASN A 1 96 ? -14.732 4.661 -5.964 1.00 87.00 96 ASN A CA 1
ATOM 784 C C . ASN A 1 96 ? -13.959 3.714 -6.898 1.00 87.00 96 ASN A C 1
ATOM 786 O O . ASN A 1 96 ? -13.180 4.179 -7.721 1.00 87.00 96 ASN A O 1
ATOM 790 N N . TYR A 1 97 ? -14.214 2.402 -6.835 1.00 85.75 97 TYR A N 1
ATOM 791 C CA . TYR A 1 97 ? -13.594 1.430 -7.740 1.00 85.75 97 TYR A CA 1
ATOM 792 C C . TYR A 1 97 ? -13.917 1.704 -9.206 1.00 85.75 97 TYR A C 1
ATOM 794 O O . TYR A 1 97 ? -13.019 1.758 -10.044 1.00 85.75 97 TYR A O 1
ATOM 802 N N . LEU A 1 98 ? -15.194 1.917 -9.512 1.00 82.62 98 LEU A N 1
ATOM 803 C CA . LEU A 1 98 ? -15.648 2.190 -10.871 1.00 82.62 98 LEU A CA 1
ATOM 804 C C . LEU A 1 98 ? -15.127 3.537 -11.388 1.00 82.62 98 LEU A C 1
ATOM 806 O O . LEU A 1 98 ? -14.692 3.605 -12.532 1.00 82.62 98 LEU A O 1
ATOM 810 N N . LEU A 1 99 ? -15.101 4.577 -10.547 1.00 76.44 99 LEU A N 1
ATOM 811 C CA . LEU A 1 99 ? -14.594 5.904 -10.913 1.00 76.44 99 LEU A CA 1
ATOM 812 C C . LEU A 1 99 ? -13.095 5.886 -11.252 1.00 76.44 99 LEU A C 1
ATOM 814 O O . LEU A 1 99 ? -12.652 6.589 -12.160 1.00 76.44 99 LEU A O 1
ATOM 818 N N . TYR A 1 100 ? -12.304 5.080 -10.538 1.00 74.00 100 TYR A N 1
ATOM 819 C CA . TYR A 1 100 ? -10.863 5.000 -10.770 1.00 74.00 100 TYR A CA 1
ATOM 820 C C . TYR A 1 100 ? -10.468 3.975 -11.841 1.00 74.00 100 TYR A C 1
ATOM 822 O O . TYR A 1 100 ? -9.373 4.090 -12.396 1.00 74.00 100 TYR A O 1
ATOM 830 N N . SER A 1 101 ? -11.353 3.040 -12.204 1.00 72.12 101 SER A N 1
ATOM 831 C CA . SER A 1 101 ? -11.057 1.966 -13.159 1.00 72.12 101 SER A CA 1
ATOM 832 C C . SER A 1 101 ? -10.639 2.474 -14.557 1.00 72.12 101 SER A C 1
ATOM 834 O O . SER A 1 101 ? -11.349 3.285 -15.157 1.00 72.12 101 SER A O 1
ATOM 836 N N . PRO A 1 102 ? -9.526 1.976 -15.132 1.00 62.84 102 PRO A N 1
ATOM 837 C CA . PRO A 1 102 ? -9.071 2.305 -16.482 1.00 62.84 102 PRO A CA 1
ATOM 838 C C . PRO A 1 102 ? -9.997 1.731 -17.560 1.00 62.84 102 PRO A C 1
ATOM 840 O O . PRO A 1 102 ? -10.044 2.260 -18.664 1.00 62.84 102 PRO A O 1
ATOM 843 N N . ILE A 1 103 ? -10.807 0.718 -17.232 1.00 59.75 103 ILE A N 1
ATOM 844 C CA . ILE A 1 103 ? -11.810 0.140 -18.140 1.00 59.75 103 ILE A CA 1
ATOM 845 C C . ILE A 1 103 ? -12.868 1.189 -18.521 1.00 59.75 103 ILE A C 1
ATOM 847 O O . ILE A 1 103 ? -13.281 1.256 -19.674 1.00 59.75 103 ILE A O 1
ATOM 851 N N . VAL A 1 104 ? -13.258 2.065 -17.588 1.00 58.28 104 VAL A N 1
ATOM 852 C CA . VAL A 1 104 ? -14.175 3.184 -17.874 1.00 58.28 104 VAL A CA 1
ATOM 853 C C . VAL A 1 104 ? -13.494 4.248 -18.746 1.00 58.28 104 VAL A C 1
ATOM 855 O O . VAL A 1 104 ? -14.146 4.847 -19.592 1.00 58.28 104 VAL A O 1
ATOM 858 N N . LEU A 1 105 ? -12.177 4.438 -18.600 1.00 53.38 105 LEU A N 1
ATOM 859 C CA . LEU A 1 105 ? -11.384 5.395 -19.381 1.00 53.38 105 LEU A CA 1
ATOM 860 C C . LEU A 1 105 ? -11.290 4.994 -20.866 1.00 53.38 105 LEU A C 1
ATOM 862 O O . LEU A 1 105 ? -11.469 5.836 -21.744 1.00 53.38 105 LEU A O 1
ATOM 866 N N . ILE A 1 106 ? -11.075 3.697 -21.125 1.00 55.88 106 ILE A N 1
ATOM 867 C CA . ILE A 1 106 ? -10.994 3.105 -22.471 1.00 55.88 106 ILE A CA 1
ATOM 868 C C . ILE A 1 106 ? -12.366 3.119 -23.165 1.00 55.88 106 ILE A C 1
ATOM 870 O O . ILE A 1 106 ? -12.449 3.418 -24.351 1.00 55.88 106 ILE A O 1
ATOM 874 N N . LEU A 1 107 ? -13.453 2.840 -22.434 1.00 56.59 107 LEU A N 1
ATOM 875 C CA . LEU A 1 107 ? -14.812 2.827 -22.997 1.00 56.59 107 LEU A CA 1
ATOM 876 C C . LEU A 1 107 ? -15.353 4.225 -23.346 1.00 56.59 107 LEU A C 1
ATOM 878 O O . LEU A 1 107 ? -16.251 4.328 -24.178 1.00 56.59 107 LEU A O 1
ATOM 882 N N . TYR A 1 108 ? -14.830 5.288 -22.726 1.00 58.34 108 TYR A N 1
ATOM 883 C CA . TYR A 1 108 ? -15.340 6.656 -22.883 1.00 58.34 108 TYR A CA 1
ATOM 884 C C . TYR A 1 108 ? -14.404 7.618 -23.646 1.00 58.34 108 TYR A C 1
ATOM 886 O O . TYR A 1 108 ? -14.729 8.800 -23.720 1.00 58.34 108 TYR A O 1
ATOM 894 N N . ASN A 1 109 ? -13.282 7.157 -24.228 1.00 62.56 109 ASN A N 1
ATOM 895 C CA . ASN A 1 109 ? -12.302 8.011 -24.938 1.00 62.56 109 ASN A CA 1
ATOM 896 C C . ASN A 1 109 ? -11.931 9.282 -24.142 1.00 62.56 109 ASN A C 1
ATOM 898 O O . ASN A 1 109 ? -11.995 10.410 -24.635 1.00 62.56 109 ASN A O 1
ATOM 902 N N . ILE A 1 110 ? -11.614 9.098 -22.862 1.00 58.66 110 ILE A N 1
ATOM 903 C CA . ILE A 1 110 ? -11.416 10.195 -21.910 1.00 58.66 110 ILE A CA 1
ATOM 904 C C . ILE A 1 110 ? -9.980 10.772 -22.026 1.00 58.66 110 ILE A C 1
ATOM 906 O O . ILE A 1 110 ? -9.049 9.995 -22.232 1.00 58.66 110 ILE A O 1
ATOM 910 N N . PRO A 1 111 ? -9.761 12.101 -21.870 1.00 62.16 111 PRO A N 1
ATOM 911 C CA . PRO A 1 111 ? -8.455 12.752 -22.073 1.00 62.16 111 PRO A CA 1
ATOM 912 C C . PRO A 1 111 ? -7.326 12.266 -21.138 1.00 62.16 111 PRO A C 1
ATOM 914 O O . PRO A 1 111 ? -7.575 11.952 -19.974 1.00 62.16 111 PRO A O 1
ATOM 917 N N . GLU A 1 112 ? -6.070 12.333 -21.608 1.00 60.06 112 GLU A N 1
ATOM 918 C CA . GLU A 1 112 ? -4.849 11.854 -20.916 1.00 60.06 112 GLU A CA 1
ATOM 919 C C . GLU A 1 112 ? -4.578 12.489 -19.533 1.00 60.06 112 GLU A C 1
ATOM 921 O O . GLU A 1 112 ? -3.985 11.856 -18.662 1.00 60.06 112 GLU A O 1
ATOM 926 N N . ASN A 1 113 ? -5.069 13.704 -19.262 1.00 61.72 113 ASN A N 1
ATOM 927 C CA . ASN A 1 113 ? -4.781 14.443 -18.019 1.00 61.72 113 ASN A CA 1
ATOM 928 C C . ASN A 1 113 ? -5.487 13.906 -16.750 1.00 61.72 113 ASN A C 1
ATOM 930 O O . ASN A 1 113 ? -5.393 14.517 -15.684 1.00 61.72 113 ASN A O 1
ATOM 934 N N . GLN A 1 114 ? -6.219 12.791 -16.823 1.00 66.81 114 GLN A N 1
ATOM 935 C CA . GLN A 1 114 ? -7.008 12.294 -15.689 1.00 66.81 114 GLN A CA 1
ATOM 936 C C . GLN A 1 114 ? -6.208 11.576 -14.599 1.00 66.81 114 GLN A C 1
ATOM 938 O O . GLN A 1 114 ? -6.673 11.519 -13.460 1.00 66.81 114 GLN A O 1
ATOM 943 N N . GLU A 1 115 ? -5.032 11.031 -14.903 1.00 69.44 115 GLU A N 1
ATOM 944 C CA . GLU A 1 115 ? -4.250 10.253 -13.930 1.00 69.44 115 GLU A CA 1
ATOM 945 C C . GLU A 1 115 ? -3.868 11.097 -12.702 1.00 69.44 115 GLU A C 1
ATOM 947 O O . GLU A 1 115 ? -4.068 10.674 -11.560 1.00 69.44 115 GLU A O 1
ATOM 952 N N . ALA A 1 116 ? -3.429 12.339 -12.935 1.00 74.31 116 ALA A N 1
ATOM 953 C CA . ALA A 1 116 ? -3.098 13.290 -11.878 1.00 74.31 116 ALA A CA 1
ATOM 954 C C . ALA A 1 116 ? -4.322 13.643 -11.016 1.00 74.31 116 ALA A C 1
ATOM 956 O O . ALA A 1 116 ? -4.241 13.622 -9.789 1.00 74.31 116 ALA A O 1
ATOM 957 N N . ALA A 1 117 ? -5.479 13.881 -11.642 1.00 76.38 117 ALA A N 1
ATOM 958 C CA . ALA A 1 117 ? -6.715 14.196 -10.928 1.00 76.38 117 ALA A CA 1
ATOM 959 C C . ALA A 1 117 ? -7.210 13.016 -10.071 1.00 76.38 117 ALA A C 1
ATOM 961 O O . ALA A 1 117 ? -7.648 13.206 -8.938 1.00 76.38 117 ALA A O 1
ATOM 962 N N . LYS A 1 118 ? -7.113 11.773 -10.565 1.00 77.06 118 LYS A N 1
ATOM 963 C CA . LYS A 1 118 ? -7.483 10.570 -9.793 1.00 77.06 118 LYS A CA 1
ATOM 964 C C . LYS A 1 118 ? -6.598 10.392 -8.557 1.00 77.06 118 LYS A C 1
ATOM 966 O O . LYS A 1 118 ? -7.101 10.075 -7.471 1.00 77.06 118 LYS A O 1
ATOM 971 N N . LEU A 1 119 ? -5.293 10.615 -8.717 1.00 79.06 119 LEU A N 1
ATOM 972 C CA . LEU A 1 119 ? -4.330 10.593 -7.620 1.00 79.06 119 LEU A CA 1
ATOM 973 C C . LEU A 1 119 ? -4.625 11.700 -6.599 1.00 79.06 119 LEU A C 1
ATOM 975 O O . LEU A 1 119 ? -4.622 11.442 -5.393 1.00 79.06 119 LEU A O 1
ATOM 979 N N . GLU A 1 120 ? -4.933 12.909 -7.069 1.00 83.31 120 GLU A N 1
ATOM 980 C CA . GLU A 1 120 ? -5.287 14.048 -6.223 1.00 83.31 120 GLU A CA 1
ATOM 981 C C . GLU A 1 120 ? -6.553 13.764 -5.405 1.00 83.31 120 GLU A C 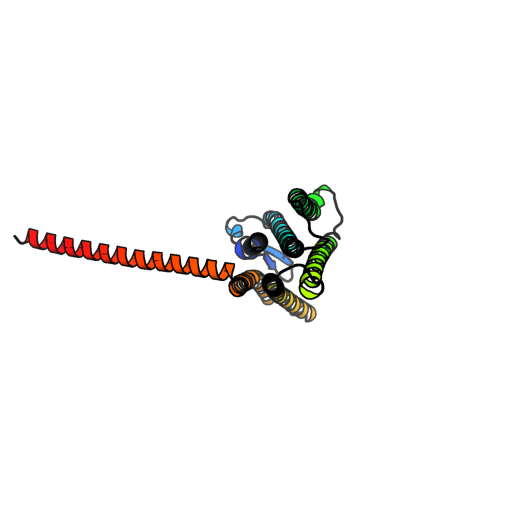1
ATOM 983 O O . GLU A 1 120 ? -6.524 13.882 -4.181 1.00 83.31 120 GLU A O 1
ATOM 988 N N . ILE A 1 121 ? -7.636 13.286 -6.031 1.00 84.56 121 ILE A N 1
ATOM 989 C CA . ILE A 1 121 ? -8.889 12.956 -5.329 1.00 84.56 121 ILE A CA 1
ATOM 990 C C . ILE A 1 121 ? -8.647 11.873 -4.269 1.00 84.56 121 ILE A C 1
ATOM 992 O O . ILE A 1 121 ? -9.112 12.003 -3.134 1.00 84.56 121 ILE A O 1
ATOM 996 N N . THR A 1 122 ? -7.895 10.821 -4.604 1.00 84.69 122 THR A N 1
ATOM 997 C CA . THR A 1 122 ? -7.538 9.756 -3.651 1.00 84.69 122 THR A CA 1
ATOM 998 C C . THR A 1 122 ? -6.764 10.322 -2.461 1.00 84.69 122 THR A C 1
ATOM 1000 O O . THR A 1 122 ? -7.079 10.027 -1.305 1.00 84.69 122 THR A O 1
ATOM 1003 N N . THR A 1 123 ? -5.793 11.193 -2.734 1.00 86.75 123 THR A N 1
ATOM 1004 C CA . THR A 1 123 ? -4.980 11.856 -1.710 1.00 86.75 123 THR A CA 1
ATOM 1005 C C . THR A 1 123 ? -5.844 12.736 -0.810 1.00 86.75 123 THR A C 1
ATOM 1007 O O . THR A 1 123 ? -5.761 12.628 0.414 1.00 86.75 123 THR A O 1
ATOM 1010 N N . VAL A 1 124 ? -6.741 13.539 -1.386 1.00 89.94 124 VAL A N 1
ATOM 1011 C CA . VAL A 1 124 ? -7.680 14.392 -0.644 1.00 89.94 124 VAL A CA 1
ATOM 1012 C C . VAL A 1 124 ? -8.587 13.560 0.262 1.00 89.94 124 VAL A C 1
ATOM 1014 O O . VAL A 1 124 ? -8.776 13.918 1.425 1.00 89.94 124 VAL A O 1
ATOM 1017 N N . GLN A 1 125 ? -9.111 12.425 -0.212 1.00 89.06 125 GLN A N 1
ATOM 1018 C CA . GLN A 1 125 ? -9.939 11.537 0.611 1.00 89.06 125 GLN A CA 1
ATOM 1019 C C . GLN A 1 125 ? -9.155 10.947 1.791 1.00 89.06 125 GLN A C 1
ATOM 1021 O O . GLN A 1 125 ? -9.643 10.952 2.925 1.00 89.06 125 GLN A O 1
ATOM 1026 N N . ILE A 1 126 ? -7.934 10.461 1.547 1.00 89.31 126 ILE A N 1
ATOM 1027 C CA . ILE A 1 126 ? -7.066 9.921 2.601 1.00 89.31 126 ILE A CA 1
ATOM 1028 C C . ILE A 1 126 ? -6.773 11.007 3.640 1.00 89.31 126 ILE A C 1
ATOM 1030 O O . ILE A 1 126 ? -7.010 10.795 4.832 1.00 89.31 126 ILE A O 1
ATOM 1034 N N . VAL A 1 127 ? -6.333 12.189 3.198 1.00 92.69 127 VAL A N 1
ATOM 1035 C CA . VAL A 1 127 ? -6.042 13.334 4.072 1.00 92.69 127 VAL A CA 1
ATOM 1036 C C . VAL A 1 127 ? -7.279 13.727 4.875 1.00 92.69 127 VAL A C 1
ATOM 1038 O O . VAL A 1 127 ? -7.188 13.894 6.090 1.00 92.69 127 VAL A O 1
ATOM 1041 N N . PHE A 1 128 ? -8.453 13.791 4.249 1.00 92.62 128 PHE A N 1
ATOM 1042 C CA . PHE A 1 128 ? -9.709 14.088 4.932 1.00 92.62 128 PHE A CA 1
ATOM 1043 C C . PHE A 1 128 ? -9.994 13.107 6.083 1.00 92.62 128 PHE A C 1
ATOM 1045 O O . PHE A 1 128 ? -10.296 13.528 7.206 1.00 92.62 128 PHE A O 1
ATOM 1052 N N . PHE A 1 129 ? -9.865 11.797 5.852 1.00 92.00 129 PHE A N 1
ATOM 1053 C CA . PHE A 1 129 ? -10.113 10.788 6.887 1.00 92.00 129 PHE A CA 1
ATOM 1054 C C . PHE A 1 129 ? -9.035 10.753 7.975 1.00 92.00 129 PHE A C 1
ATOM 1056 O O . PHE A 1 129 ? -9.352 10.486 9.143 1.00 92.00 129 PHE A O 1
ATOM 1063 N N . VAL A 1 130 ? -7.784 11.055 7.625 1.00 91.19 130 VAL A N 1
ATOM 1064 C CA . VAL A 1 130 ? -6.685 11.259 8.579 1.00 91.19 130 VAL A CA 1
ATOM 1065 C C . VAL A 1 130 ? -6.994 12.454 9.481 1.00 91.19 130 VAL A C 1
ATOM 1067 O O . VAL A 1 130 ? -6.986 12.303 10.702 1.00 91.19 130 VAL A O 1
ATOM 1070 N N . VAL A 1 131 ? -7.361 13.604 8.909 1.00 92.81 131 VAL A N 1
ATOM 1071 C CA . VAL A 1 131 ? -7.718 14.824 9.653 1.00 92.81 131 VAL A CA 1
ATOM 1072 C C . VAL A 1 131 ? -8.921 14.586 10.559 1.00 92.81 131 VAL A C 1
ATOM 1074 O O . VAL A 1 131 ? -8.884 14.950 11.734 1.00 92.81 131 VAL A O 1
ATOM 1077 N N . CYS A 1 132 ? -9.959 13.904 10.066 1.00 90.12 132 CYS A N 1
ATOM 1078 C CA . CYS A 1 132 ? -11.083 13.491 10.903 1.00 90.12 132 CYS A CA 1
ATOM 1079 C C . CYS A 1 132 ? -10.603 12.626 12.074 1.00 90.12 132 CYS A C 1
ATOM 1081 O O . CYS A 1 132 ? -10.948 12.888 13.226 1.00 90.12 132 CYS A O 1
ATOM 1083 N N . SER A 1 133 ? -9.771 11.619 11.807 1.00 89.69 133 SER A N 1
ATOM 1084 C CA . SER A 1 133 ? -9.249 10.744 12.858 1.00 89.69 133 SER A CA 1
ATOM 1085 C C . SER A 1 133 ? -8.471 11.531 13.917 1.00 89.69 133 SER A C 1
ATOM 1087 O O . SER A 1 133 ? -8.721 11.345 15.105 1.00 89.69 133 SER A O 1
ATOM 1089 N N . VAL A 1 134 ? -7.602 12.462 13.512 1.00 91.06 134 VAL A N 1
ATOM 1090 C CA . VAL A 1 134 ? -6.842 13.327 14.428 1.00 91.06 134 VAL A CA 1
ATOM 1091 C C . VAL A 1 134 ? -7.771 14.229 15.240 1.00 91.06 134 VAL A C 1
ATOM 1093 O O . VAL A 1 134 ? -7.691 14.249 16.467 1.00 91.06 134 VAL A O 1
ATOM 1096 N N . HIS A 1 135 ? -8.695 14.933 14.588 1.00 89.12 135 HIS A N 1
ATOM 1097 C CA . HIS A 1 135 ? -9.604 15.862 15.256 1.00 89.12 135 HIS A CA 1
ATOM 1098 C C . HIS A 1 135 ? -10.442 15.165 16.340 1.00 89.12 135 HIS A C 1
ATOM 1100 O O . HIS A 1 135 ? -10.512 15.632 17.478 1.00 89.12 135 HIS A O 1
ATOM 1106 N N . TYR A 1 136 ? -11.033 14.010 16.024 1.00 87.44 136 TYR A N 1
ATOM 1107 C CA . TYR A 1 136 ? -11.867 13.274 16.974 1.00 87.44 136 TYR A CA 1
ATOM 1108 C C . TYR A 1 136 ? -11.065 12.489 18.021 1.00 87.44 136 TYR A C 1
ATOM 1110 O O . TYR A 1 136 ? -11.591 12.224 19.101 1.00 87.44 136 TYR A O 1
ATOM 1118 N N . LEU A 1 137 ? -9.814 12.108 17.738 1.00 88.12 137 LEU A N 1
ATOM 1119 C CA . LEU A 1 137 ? -8.969 11.443 18.729 1.00 88.12 137 LEU A CA 1
ATOM 1120 C C . LEU A 1 137 ? -8.308 12.420 19.684 1.00 88.12 137 LEU A C 1
ATOM 1122 O O . LEU A 1 137 ? -8.207 12.071 20.851 1.00 88.12 137 LEU A O 1
ATOM 1126 N N . TYR A 1 138 ? -7.873 13.605 19.252 1.00 86.88 138 TYR A N 1
ATOM 1127 C CA . TYR A 1 138 ? -7.040 14.497 20.070 1.00 86.88 138 TYR A CA 1
ATOM 1128 C C . TYR A 1 138 ? -7.767 15.736 20.584 1.00 86.88 138 TYR A C 1
ATOM 1130 O O . TYR A 1 138 ? -7.515 16.130 21.719 1.00 86.88 138 TYR A O 1
ATOM 1138 N N . VAL A 1 139 ? -8.676 16.308 19.792 1.00 86.62 139 VAL A N 1
ATOM 1139 C CA . VAL A 1 139 ? -9.268 17.626 20.070 1.00 86.62 139 VAL A CA 1
ATOM 1140 C C . VAL A 1 139 ? -10.657 17.498 20.683 1.00 86.62 139 VAL A C 1
ATOM 1142 O O . VAL A 1 139 ? -10.934 18.073 21.733 1.00 86.62 139 VAL A O 1
ATOM 1145 N N . LYS A 1 140 ? -11.552 16.742 20.040 1.00 81.50 140 LYS A N 1
ATOM 1146 C CA . LYS A 1 140 ? -12.948 16.666 20.477 1.00 81.50 140 LYS A CA 1
ATOM 1147 C C . LYS A 1 140 ? -13.086 15.772 21.720 1.00 81.50 140 LYS A C 1
ATOM 1149 O O . LYS A 1 140 ? -12.640 14.624 21.680 1.00 81.50 140 LYS A O 1
ATOM 1154 N N . PRO A 1 141 ? -13.771 16.218 22.789 1.00 70.00 141 PRO A N 1
ATOM 1155 C CA . PRO A 1 141 ? -14.173 15.329 23.869 1.00 70.00 141 PRO A CA 1
ATOM 1156 C C . PRO A 1 141 ? -15.238 14.364 23.335 1.00 70.00 141 PRO A C 1
ATOM 1158 O O . PRO A 1 141 ? -16.359 14.746 22.996 1.00 70.00 141 PRO A O 1
ATOM 1161 N N . VAL A 1 142 ? -14.858 13.099 23.188 1.00 72.00 142 VAL A N 1
ATOM 1162 C CA . VAL A 1 142 ? -15.742 12.023 22.734 1.00 72.00 142 VAL A CA 1
ATOM 1163 C C . VAL A 1 142 ? -16.163 11.194 23.945 1.00 72.00 142 VAL A C 1
ATOM 1165 O O . VAL A 1 142 ? -15.341 10.936 24.821 1.00 72.00 142 VAL A O 1
ATOM 1168 N N . PHE A 1 143 ? -17.419 10.729 23.974 1.00 75.25 143 PHE A N 1
ATOM 1169 C CA . PHE A 1 143 ? -17.919 9.740 24.940 1.00 75.25 143 PHE A CA 1
ATOM 1170 C C . PHE A 1 143 ? -17.243 8.378 24.707 1.00 75.25 143 PHE A C 1
ATOM 1172 O O . PHE A 1 143 ? -17.816 7.452 24.137 1.00 75.25 143 PHE A O 1
ATOM 1179 N N . MET A 1 144 ? -15.970 8.284 25.072 1.00 81.88 144 MET A N 1
ATOM 1180 C CA . MET A 1 144 ? -15.129 7.105 24.946 1.00 81.88 144 MET A CA 1
ATOM 1181 C C . MET A 1 144 ? -14.284 6.993 26.210 1.00 81.88 144 MET A C 1
ATOM 1183 O O . MET A 1 144 ? -13.724 7.985 26.673 1.00 81.88 144 MET A O 1
ATOM 1187 N N . SER A 1 145 ? -14.161 5.782 26.758 1.00 86.50 145 SER A N 1
ATOM 1188 C CA . SER A 1 145 ? -13.319 5.582 27.936 1.00 86.50 145 SER A CA 1
ATOM 1189 C C . SER A 1 145 ? -11.853 5.941 27.631 1.00 86.50 145 SER A C 1
ATOM 1191 O O . SER A 1 145 ? -11.381 5.690 26.512 1.00 86.50 145 SER A O 1
ATOM 1193 N N . PRO A 1 146 ? -11.092 6.470 28.609 1.00 85.44 146 PRO A N 1
ATOM 1194 C CA . PRO A 1 146 ? -9.681 6.813 28.416 1.00 85.44 146 PRO A CA 1
ATOM 1195 C C . PRO A 1 146 ? -8.847 5.638 27.890 1.00 85.44 146 PRO A C 1
ATOM 1197 O O . PRO A 1 146 ? -7.984 5.819 27.031 1.00 85.44 146 PRO A O 1
ATOM 1200 N N . LEU A 1 147 ? -9.150 4.421 28.351 1.00 88.62 147 LEU A N 1
ATOM 1201 C CA . LEU A 1 147 ? -8.503 3.193 27.895 1.00 88.62 147 LEU A CA 1
ATOM 1202 C C . LEU A 1 147 ? -8.759 2.926 26.403 1.00 88.62 147 LEU A C 1
ATOM 1204 O O . LEU A 1 147 ? -7.818 2.693 25.645 1.00 88.62 147 LEU A O 1
ATOM 1208 N N . THR A 1 148 ? -10.015 3.019 25.957 1.00 88.00 148 THR A N 1
ATOM 1209 C CA . THR A 1 148 ? -10.366 2.819 24.541 1.00 88.00 148 THR A CA 1
ATOM 1210 C C . THR A 1 148 ? -9.702 3.878 23.666 1.00 88.00 148 THR A C 1
ATOM 1212 O O . THR A 1 148 ? -9.141 3.547 22.621 1.00 88.00 148 THR A O 1
ATOM 1215 N N . ARG A 1 149 ? -9.687 5.139 24.115 1.00 87.25 149 ARG A N 1
ATOM 1216 C CA . ARG A 1 149 ? -9.027 6.240 23.402 1.00 87.25 149 ARG A CA 1
ATOM 1217 C C . ARG A 1 149 ? -7.527 5.989 23.236 1.00 87.25 149 ARG A C 1
ATOM 1219 O O . ARG A 1 149 ? -7.015 6.157 22.132 1.00 87.25 149 ARG A O 1
ATOM 1226 N N . ARG A 1 150 ? -6.838 5.510 24.282 1.00 87.81 150 ARG A N 1
ATOM 1227 C CA . ARG A 1 150 ? -5.418 5.118 24.205 1.00 87.81 150 ARG A CA 1
ATOM 1228 C C . ARG A 1 150 ? -5.185 4.039 23.146 1.00 87.81 150 ARG A C 1
ATOM 1230 O O . ARG A 1 150 ? -4.302 4.207 22.310 1.00 87.81 150 ARG A O 1
ATOM 1237 N N . TYR A 1 151 ? -6.001 2.984 23.107 1.00 88.00 151 TYR A N 1
ATOM 1238 C CA . TYR A 1 151 ? -5.877 1.952 22.068 1.00 88.00 151 TYR A CA 1
ATOM 1239 C C . TYR A 1 151 ? -6.095 2.498 20.650 1.00 88.00 151 TYR A C 1
ATOM 1241 O O . TYR A 1 151 ? -5.353 2.136 19.738 1.00 88.00 151 TYR A O 1
ATOM 1249 N N . GLN A 1 152 ? -7.082 3.380 20.451 1.00 88.69 152 GLN A N 1
ATOM 1250 C CA . GLN A 1 152 ? -7.334 3.997 19.143 1.00 88.69 152 GLN A CA 1
ATOM 1251 C C . GLN A 1 152 ? -6.168 4.891 18.692 1.00 88.69 152 GLN A C 1
ATOM 1253 O O . GLN A 1 152 ? -5.816 4.850 17.513 1.00 88.69 152 GLN A O 1
ATOM 1258 N N . ILE A 1 153 ? -5.565 5.648 19.619 1.00 88.56 153 ILE A N 1
ATOM 1259 C CA . ILE A 1 153 ? -4.387 6.496 19.381 1.00 88.56 153 ILE A CA 1
ATOM 1260 C C . ILE A 1 153 ? -3.170 5.648 19.006 1.00 88.56 153 ILE A C 1
ATOM 1262 O O . ILE A 1 153 ? -2.594 5.866 17.945 1.00 88.56 153 ILE A O 1
ATOM 1266 N N . HIS A 1 154 ? -2.807 4.649 19.817 1.00 88.69 154 HIS A N 1
ATOM 1267 C CA . HIS A 1 154 ? -1.655 3.787 19.527 1.00 88.69 154 HIS A CA 1
ATOM 1268 C C . HIS A 1 154 ? -1.795 3.083 18.176 1.00 88.69 154 HIS A C 1
ATOM 1270 O O . HIS A 1 154 ? -0.839 3.006 17.408 1.00 88.69 154 HIS A O 1
ATOM 1276 N N . PHE A 1 155 ? -2.998 2.603 17.861 1.00 88.38 155 PHE A N 1
ATOM 1277 C CA . PHE A 1 155 ? -3.260 1.966 16.579 1.00 88.38 155 PHE A CA 1
ATOM 1278 C C . PHE A 1 155 ? -3.191 2.953 15.405 1.00 88.38 155 PHE A C 1
ATOM 1280 O O . PHE A 1 155 ? -2.652 2.613 14.357 1.00 88.38 155 PHE A O 1
ATOM 1287 N N . PHE 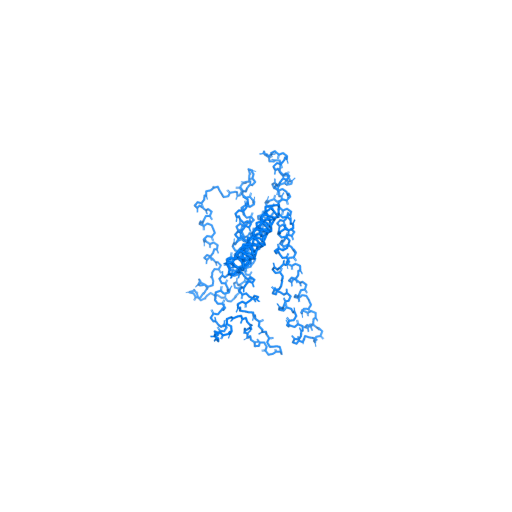A 1 156 ? -3.709 4.176 15.570 1.00 89.94 156 PHE A N 1
ATOM 1288 C CA . PHE A 1 156 ? -3.632 5.220 14.546 1.00 89.94 156 PHE A CA 1
ATOM 1289 C C . PHE A 1 156 ? -2.187 5.654 14.276 1.00 89.94 156 PHE A C 1
ATOM 1291 O O . PHE A 1 156 ? -1.775 5.669 13.121 1.00 89.94 156 PHE A O 1
ATOM 1298 N N . ILE A 1 157 ? -1.402 5.910 15.328 1.00 89.31 157 ILE A N 1
ATOM 1299 C CA . ILE A 1 157 ? 0.034 6.202 15.214 1.00 89.31 157 ILE A CA 1
ATOM 1300 C C . ILE A 1 157 ? 0.746 5.067 14.472 1.00 89.31 157 ILE A C 1
ATOM 1302 O O . ILE A 1 157 ? 1.521 5.327 13.559 1.00 89.31 157 ILE A O 1
ATOM 1306 N N . GLY A 1 158 ? 0.434 3.812 14.804 1.00 89.44 158 GLY A N 1
ATOM 1307 C CA . GLY A 1 158 ? 1.003 2.659 14.113 1.00 89.44 158 GLY A CA 1
ATOM 1308 C C . GLY A 1 158 ? 0.707 2.627 12.609 1.00 89.44 158 GLY A C 1
ATOM 1309 O O . GLY A 1 158 ? 1.603 2.332 11.824 1.00 89.44 158 GLY A O 1
ATOM 1310 N N . ILE A 1 159 ? -0.519 2.977 12.198 1.00 89.12 159 ILE A N 1
ATOM 1311 C CA . ILE A 1 159 ? -0.899 3.092 10.777 1.00 89.12 159 ILE A CA 1
ATOM 1312 C C . ILE A 1 159 ? -0.147 4.233 10.082 1.00 89.12 159 ILE A C 1
ATOM 1314 O O . ILE A 1 159 ? 0.264 4.083 8.937 1.00 89.12 159 ILE A O 1
ATOM 1318 N N . VAL A 1 160 ? 0.044 5.369 10.752 1.00 88.50 160 VAL A N 1
ATOM 1319 C CA . VAL A 1 160 ? 0.788 6.494 10.168 1.00 88.50 160 VAL A CA 1
ATOM 1320 C C . VAL A 1 160 ? 2.260 6.122 9.989 1.00 88.50 160 VAL A C 1
ATOM 1322 O O . VAL A 1 160 ? 2.796 6.292 8.900 1.00 88.50 160 VAL A O 1
ATOM 1325 N N . ILE A 1 161 ? 2.899 5.548 11.014 1.00 88.38 161 ILE A N 1
ATOM 1326 C CA . ILE A 1 161 ? 4.313 5.148 10.953 1.00 88.38 161 ILE A CA 1
ATOM 1327 C C . ILE A 1 161 ? 4.550 4.139 9.826 1.00 88.38 161 ILE A C 1
ATOM 1329 O O . ILE A 1 161 ? 5.454 4.334 9.015 1.00 88.38 161 ILE A O 1
ATOM 1333 N N . GLN A 1 162 ? 3.736 3.081 9.745 1.00 86.88 162 GLN A N 1
ATOM 1334 C CA . GLN A 1 162 ? 3.919 2.055 8.716 1.00 86.88 162 GLN A CA 1
ATOM 1335 C C . GLN A 1 162 ? 3.631 2.570 7.298 1.00 86.88 162 GLN A C 1
ATOM 1337 O O . GLN A 1 162 ? 4.127 1.974 6.360 1.00 86.88 162 GLN A O 1
ATOM 1342 N N . ALA A 1 163 ? 2.820 3.622 7.124 1.00 85.00 163 ALA A N 1
ATOM 1343 C CA . ALA A 1 163 ? 2.549 4.209 5.810 1.00 85.00 163 ALA A CA 1
ATOM 1344 C C . ALA A 1 163 ? 3.671 5.168 5.378 1.00 85.00 163 ALA A C 1
ATOM 1346 O O . ALA A 1 163 ? 4.039 5.220 4.208 1.00 85.00 163 ALA A O 1
ATOM 1347 N N . VAL A 1 164 ? 4.243 5.911 6.331 1.00 87.62 164 VAL A N 1
ATOM 1348 C CA . VAL A 1 164 ? 5.339 6.858 6.074 1.00 87.62 164 VAL A CA 1
ATOM 1349 C C . VAL A 1 164 ? 6.658 6.136 5.783 1.00 87.62 164 VAL A C 1
ATOM 1351 O O . VAL A 1 164 ? 7.424 6.602 4.945 1.00 87.62 164 VAL A O 1
ATOM 1354 N N . LEU A 1 165 ? 6.927 4.998 6.433 1.00 89.25 165 LEU A N 1
ATOM 1355 C CA . LEU A 1 165 ? 8.174 4.240 6.258 1.00 89.25 165 LEU A CA 1
ATOM 1356 C C . LEU A 1 165 ? 8.431 3.806 4.795 1.00 89.25 165 LEU A C 1
ATOM 1358 O O . LEU A 1 165 ? 9.479 4.166 4.259 1.00 89.25 165 LEU A O 1
ATOM 1362 N N . PRO A 1 166 ? 7.513 3.099 4.108 1.00 85.50 166 PRO A N 1
ATOM 1363 C CA . PRO A 1 166 ? 7.678 2.725 2.703 1.00 85.50 166 PRO A CA 1
ATOM 1364 C C . PRO A 1 166 ? 7.692 3.939 1.770 1.00 85.50 166 PRO A C 1
ATOM 1366 O O . PRO A 1 166 ? 8.483 3.985 0.830 1.00 85.50 166 PRO A O 1
ATOM 1369 N N . LEU A 1 167 ? 6.878 4.963 2.063 1.00 85.25 167 LEU A N 1
ATOM 1370 C CA . LEU A 1 167 ? 6.858 6.204 1.288 1.00 85.25 167 LEU A CA 1
ATOM 1371 C C . LEU A 1 167 ? 8.221 6.905 1.310 1.00 85.25 167 LEU A C 1
ATOM 1373 O O . LEU A 1 167 ? 8.681 7.382 0.278 1.00 85.25 167 LEU A O 1
ATOM 1377 N N . PHE A 1 168 ? 8.890 6.933 2.465 1.00 89.44 168 PHE A N 1
ATOM 1378 C CA . PHE A 1 168 ? 10.228 7.502 2.592 1.00 89.44 168 PHE A CA 1
ATOM 1379 C C . PHE A 1 168 ? 11.247 6.781 1.698 1.00 89.44 168 PHE A C 1
ATOM 1381 O O . PHE A 1 168 ? 12.017 7.442 1.002 1.00 89.44 168 PHE A O 1
ATOM 1388 N N . VAL A 1 169 ? 11.218 5.443 1.658 1.00 89.25 169 VAL A N 1
ATOM 1389 C CA . VAL A 1 169 ? 12.095 4.637 0.785 1.00 89.25 169 VAL A CA 1
ATOM 1390 C C . VAL A 1 169 ? 11.848 4.961 -0.692 1.00 89.25 169 VAL A C 1
ATOM 1392 O O . VAL A 1 169 ? 12.797 5.173 -1.449 1.00 89.25 169 VAL A O 1
ATOM 1395 N N . ILE A 1 170 ? 10.581 5.061 -1.101 1.00 87.44 170 ILE A N 1
ATOM 1396 C CA . ILE A 1 170 ? 10.200 5.398 -2.479 1.00 87.44 170 ILE A CA 1
ATOM 1397 C C . ILE A 1 170 ? 10.659 6.817 -2.848 1.00 87.44 170 ILE A C 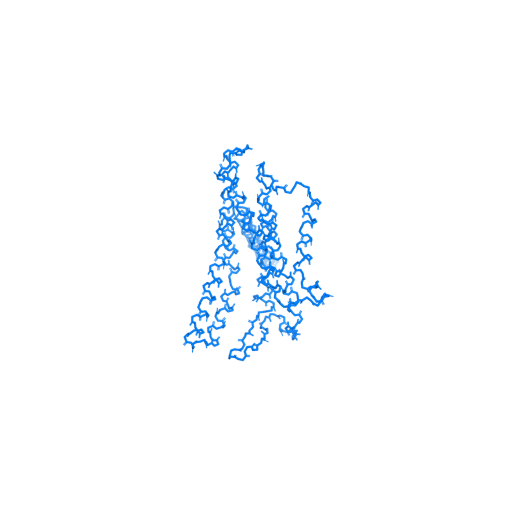1
ATOM 1399 O O . ILE A 1 170 ? 11.309 7.006 -3.876 1.00 87.44 170 ILE A O 1
ATOM 1403 N N . VAL A 1 171 ? 10.366 7.814 -2.007 1.00 89.25 171 VAL A N 1
ATOM 1404 C CA . VAL A 1 171 ? 10.743 9.219 -2.245 1.00 89.25 171 VAL A CA 1
ATOM 1405 C C . VAL A 1 171 ? 12.258 9.366 -2.349 1.00 89.25 171 VAL A C 1
ATOM 1407 O O . VAL A 1 171 ? 12.743 10.032 -3.262 1.00 89.25 171 VAL A O 1
ATOM 1410 N N . LEU A 1 172 ? 13.011 8.709 -1.463 1.00 90.31 172 LEU A N 1
ATOM 1411 C CA . LEU A 1 172 ? 14.471 8.705 -1.514 1.00 90.31 172 LEU A CA 1
ATOM 1412 C C . LEU A 1 172 ? 14.987 8.112 -2.835 1.00 90.31 172 LEU A C 1
ATOM 1414 O O . LEU A 1 172 ? 15.900 8.666 -3.444 1.00 90.31 172 LEU A O 1
ATOM 1418 N N . THR A 1 173 ? 14.368 7.029 -3.309 1.00 91.69 173 THR A N 1
ATOM 1419 C CA . THR A 1 173 ? 14.742 6.375 -4.572 1.00 91.69 173 THR A CA 1
ATOM 1420 C C . THR A 1 173 ? 14.526 7.294 -5.780 1.00 91.69 173 THR A C 1
ATOM 1422 O O . THR A 1 173 ? 15.413 7.444 -6.627 1.00 91.69 173 THR A O 1
ATOM 1425 N N . TYR A 1 174 ? 13.379 7.977 -5.842 1.00 88.12 174 TYR A N 1
ATOM 1426 C CA . TYR A 1 174 ? 13.112 8.961 -6.894 1.00 88.12 174 TYR A CA 1
ATOM 1427 C C . TYR A 1 174 ? 14.033 10.179 -6.798 1.00 88.12 174 TYR A C 1
ATOM 1429 O O . TYR A 1 174 ? 14.522 10.644 -7.825 1.00 88.12 174 TYR A O 1
ATOM 1437 N N . ALA A 1 175 ? 14.334 10.667 -5.592 1.00 91.75 175 ALA A N 1
ATOM 1438 C CA . ALA A 1 175 ? 15.248 11.790 -5.400 1.00 91.75 175 ALA A CA 1
ATOM 1439 C C . ALA A 1 175 ? 16.658 11.479 -5.932 1.00 91.75 175 ALA A C 1
ATOM 1441 O O . ALA A 1 175 ? 17.231 12.297 -6.649 1.00 91.75 175 ALA A O 1
ATOM 1442 N N . ILE A 1 176 ? 17.187 10.278 -5.659 1.00 90.69 176 ILE A N 1
ATOM 1443 C CA . ILE A 1 176 ? 18.473 9.816 -6.212 1.00 90.69 176 ILE A CA 1
ATOM 1444 C C . ILE A 1 176 ? 18.427 9.800 -7.744 1.00 90.69 176 ILE A C 1
ATOM 1446 O O . ILE A 1 176 ? 19.349 10.297 -8.393 1.00 90.69 176 ILE A O 1
ATOM 1450 N N . SER A 1 177 ? 17.342 9.276 -8.322 1.00 88.81 177 SER A N 1
ATOM 1451 C CA . SER A 1 177 ? 17.154 9.233 -9.777 1.00 88.81 177 SER A CA 1
ATOM 1452 C C . SER A 1 177 ? 17.132 10.636 -10.390 1.00 88.81 177 SER A C 1
ATOM 1454 O O . SER A 1 177 ? 17.831 10.890 -11.367 1.00 88.81 177 SER A O 1
ATOM 1456 N N . ILE A 1 178 ? 16.390 11.569 -9.786 1.00 90.75 178 ILE A N 1
ATOM 1457 C CA . ILE A 1 178 ? 16.290 12.964 -10.237 1.00 90.75 178 ILE A CA 1
ATOM 1458 C C . ILE A 1 178 ? 17.654 13.651 -10.171 1.00 90.75 178 ILE A C 1
ATOM 1460 O O . ILE A 1 178 ? 18.071 14.266 -11.148 1.00 90.75 178 ILE A O 1
ATOM 1464 N N . VAL A 1 179 ? 18.386 13.518 -9.062 1.00 93.31 179 VAL A N 1
ATOM 1465 C CA . VAL A 1 179 ? 19.732 14.099 -8.932 1.00 93.31 179 VAL A CA 1
ATOM 1466 C C . VAL A 1 179 ? 20.675 13.526 -9.993 1.00 93.31 179 VAL A C 1
ATOM 1468 O O . VAL A 1 179 ? 21.393 14.283 -10.643 1.00 93.31 179 VAL A O 1
ATOM 1471 N N . ALA A 1 180 ? 20.640 12.212 -10.232 1.00 92.56 180 ALA A N 1
ATOM 1472 C CA . ALA A 1 180 ? 21.452 11.580 -11.269 1.00 92.56 180 ALA A CA 1
ATOM 1473 C C . ALA A 1 180 ? 21.107 12.092 -12.679 1.00 92.56 180 ALA A C 1
ATOM 1475 O O . ALA A 1 180 ? 22.019 12.312 -13.478 1.00 92.56 180 ALA A O 1
ATOM 1476 N N . ILE A 1 181 ? 19.824 12.328 -12.974 1.00 90.94 181 ILE A N 1
ATOM 1477 C CA . ILE A 1 181 ? 19.366 12.943 -14.231 1.00 90.94 181 ILE A CA 1
ATOM 1478 C C . ILE A 1 181 ? 19.893 14.376 -14.352 1.00 90.94 181 ILE A C 1
ATOM 1480 O O . ILE A 1 181 ? 20.507 14.714 -15.360 1.00 90.94 181 ILE A O 1
ATOM 1484 N N . LEU A 1 182 ? 19.716 15.205 -13.318 1.00 94.56 182 LEU A N 1
ATOM 1485 C CA . LEU A 1 182 ? 20.148 16.608 -13.319 1.00 94.56 182 LEU A CA 1
ATOM 1486 C C . LEU A 1 182 ? 21.669 16.756 -13.457 1.00 94.56 182 LEU A C 1
ATOM 1488 O O . LEU A 1 182 ? 22.148 17.704 -14.071 1.00 94.56 182 LEU A O 1
ATOM 1492 N N . MET A 1 183 ? 22.435 15.805 -12.920 1.00 95.12 183 MET A N 1
ATOM 1493 C CA . MET A 1 183 ? 23.892 15.751 -13.065 1.00 95.12 183 MET A CA 1
ATOM 1494 C C . MET A 1 183 ? 24.355 15.108 -14.382 1.00 95.12 183 MET A C 1
ATOM 1496 O O . MET A 1 183 ? 25.561 14.997 -14.601 1.00 95.12 183 MET A O 1
ATOM 1500 N N . ASN A 1 184 ? 23.430 14.646 -15.232 1.00 91.25 184 ASN A N 1
ATOM 1501 C CA . ASN A 1 184 ? 23.703 13.864 -16.439 1.00 91.25 184 ASN A CA 1
ATOM 1502 C C . ASN A 1 184 ? 24.580 12.618 -16.172 1.00 91.25 184 ASN A C 1
ATOM 1504 O O . ASN A 1 184 ? 25.468 12.266 -16.946 1.00 91.25 184 ASN A O 1
ATOM 1508 N N . ARG A 1 185 ? 24.359 11.969 -15.021 1.00 92.50 185 ARG A N 1
ATOM 1509 C CA . ARG A 1 185 ? 25.079 10.774 -14.541 1.00 92.50 185 ARG A CA 1
ATOM 1510 C C . ARG A 1 185 ? 24.161 9.569 -14.344 1.00 92.50 185 ARG A C 1
ATOM 1512 O O . ARG A 1 185 ? 24.544 8.615 -13.667 1.00 92.50 185 ARG A O 1
ATOM 1519 N N . LEU A 1 186 ? 22.951 9.597 -14.901 1.00 91.31 186 LEU A N 1
ATOM 1520 C CA . LEU A 1 186 ? 22.065 8.441 -14.852 1.00 91.31 186 LEU A CA 1
ATOM 1521 C C . LEU A 1 186 ? 22.706 7.290 -15.642 1.00 91.31 186 LEU A C 1
ATOM 1523 O O . LEU A 1 186 ? 23.062 7.436 -16.808 1.00 91.31 186 LEU A O 1
ATOM 1527 N N . THR A 1 187 ? 22.889 6.150 -14.984 1.00 92.25 187 THR A N 1
ATOM 1528 C CA . THR A 1 187 ? 23.454 4.934 -15.582 1.00 92.25 187 THR A CA 1
ATOM 1529 C C . THR A 1 187 ? 22.460 3.789 -15.450 1.00 92.25 187 THR A C 1
ATOM 1531 O O . THR A 1 187 ? 21.606 3.807 -14.561 1.00 92.25 187 THR A O 1
ATOM 1534 N N . GLN A 1 188 ? 22.613 2.748 -16.276 1.00 92.81 188 GLN A N 1
ATOM 1535 C CA . GLN A 1 188 ? 21.809 1.526 -16.154 1.00 92.81 188 GLN A CA 1
ATOM 1536 C C . GLN A 1 188 ? 21.899 0.923 -14.742 1.00 92.81 188 GLN A C 1
ATOM 1538 O O . GLN A 1 188 ? 20.908 0.427 -14.218 1.00 92.81 188 GLN A O 1
ATOM 1543 N N . SER A 1 189 ? 23.071 1.017 -14.100 1.00 92.00 189 SER A N 1
ATOM 1544 C CA . SER A 1 189 ? 23.270 0.566 -12.718 1.00 92.00 189 SER A CA 1
ATOM 1545 C C . SER A 1 189 ? 22.355 1.311 -11.739 1.00 92.00 189 SER A C 1
ATOM 1547 O O . SER A 1 189 ? 21.649 0.674 -10.963 1.00 92.00 189 SER A O 1
ATOM 1549 N N . ILE A 1 190 ? 22.281 2.646 -11.823 1.00 91.12 190 ILE A N 1
ATOM 1550 C CA . ILE A 1 190 ? 21.404 3.453 -10.956 1.00 91.12 190 ILE A CA 1
ATOM 1551 C C . ILE A 1 190 ? 19.932 3.094 -11.185 1.00 91.12 190 ILE A C 1
ATOM 1553 O O . ILE A 1 190 ? 19.209 2.879 -10.214 1.00 91.12 190 ILE A O 1
ATOM 1557 N N . VAL A 1 191 ? 19.498 2.975 -12.445 1.00 91.12 191 VAL A N 1
ATOM 1558 C CA . VAL A 1 191 ? 18.114 2.594 -12.781 1.00 91.12 191 VAL A CA 1
ATOM 1559 C C . VAL A 1 191 ? 17.774 1.217 -12.206 1.00 91.12 191 VAL A C 1
ATOM 1561 O O . VAL A 1 191 ? 16.767 1.074 -11.516 1.00 91.12 191 VAL A O 1
ATOM 1564 N N . ASN A 1 192 ? 18.645 0.222 -12.400 1.00 91.19 192 ASN A N 1
ATOM 1565 C CA . ASN A 1 192 ? 18.443 -1.127 -11.868 1.00 91.19 192 ASN A CA 1
ATOM 1566 C C . ASN A 1 192 ? 18.371 -1.130 -10.334 1.00 91.19 192 ASN A C 1
ATOM 1568 O O . ASN A 1 192 ? 17.486 -1.763 -9.762 1.00 91.19 192 ASN A O 1
ATOM 1572 N N . MET A 1 193 ? 19.257 -0.392 -9.658 1.00 91.31 193 MET A N 1
ATOM 1573 C CA . MET A 1 193 ? 19.240 -0.282 -8.195 1.00 91.31 193 MET A CA 1
ATOM 1574 C C . MET A 1 193 ? 17.964 0.394 -7.684 1.00 91.31 193 MET A C 1
ATOM 1576 O O . MET A 1 193 ? 17.443 -0.003 -6.642 1.00 91.31 193 MET A O 1
ATOM 1580 N N . CYS A 1 194 ? 17.416 1.363 -8.422 1.00 90.81 194 CYS A N 1
ATOM 1581 C CA . CYS A 1 194 ? 16.137 1.987 -8.087 1.00 90.81 194 CYS A CA 1
ATOM 1582 C C . CYS A 1 194 ? 14.976 0.994 -8.204 1.00 90.81 194 CYS A C 1
ATOM 1584 O O . CYS A 1 194 ? 14.190 0.873 -7.267 1.00 90.8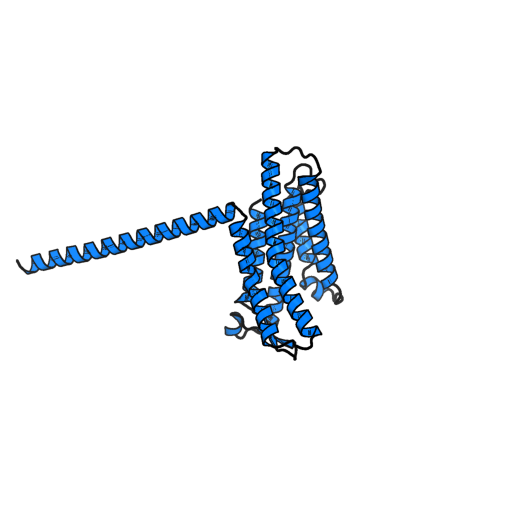1 194 CYS A O 1
ATOM 1586 N N . ILE A 1 195 ? 14.906 0.227 -9.297 1.00 89.00 195 ILE A N 1
ATOM 1587 C CA . ILE A 1 195 ? 13.888 -0.821 -9.474 1.00 89.00 195 ILE A CA 1
ATOM 1588 C C . ILE A 1 195 ? 13.977 -1.872 -8.364 1.00 89.00 195 ILE A C 1
ATOM 1590 O O . ILE A 1 195 ? 12.954 -2.244 -7.789 1.00 89.00 195 ILE A O 1
ATOM 1594 N N . VAL A 1 196 ? 15.184 -2.326 -8.018 1.00 88.12 196 VAL A N 1
ATOM 1595 C CA . VAL A 1 196 ? 15.382 -3.288 -6.924 1.00 88.12 196 VAL A CA 1
ATOM 1596 C C . VAL A 1 196 ? 14.940 -2.688 -5.591 1.00 88.12 196 VAL A C 1
ATOM 1598 O O . VAL A 1 196 ? 14.214 -3.345 -4.851 1.00 88.12 196 VAL A O 1
ATOM 1601 N N . THR A 1 197 ? 15.308 -1.436 -5.304 1.00 89.62 197 THR A N 1
ATOM 1602 C CA . THR A 1 197 ? 14.927 -0.738 -4.062 1.00 89.62 197 THR A CA 1
ATOM 1603 C C . THR A 1 197 ? 13.410 -0.604 -3.938 1.00 89.62 197 THR A C 1
ATOM 1605 O O . THR A 1 197 ? 12.844 -0.923 -2.892 1.00 89.62 197 THR A O 1
ATOM 1608 N N . VAL A 1 198 ? 12.737 -0.204 -5.021 1.00 87.38 198 VAL A N 1
ATOM 1609 C CA . VAL A 1 198 ? 11.271 -0.182 -5.085 1.00 87.38 198 VAL A CA 1
ATOM 1610 C C . VAL A 1 198 ? 10.708 -1.595 -4.961 1.00 87.38 198 VAL A C 1
ATOM 1612 O O . VAL A 1 198 ? 9.712 -1.774 -4.293 1.00 87.38 198 VAL A O 1
ATOM 1615 N N . SER A 1 199 ? 11.335 -2.637 -5.497 1.00 86.19 199 SER A N 1
ATOM 1616 C CA . SER A 1 199 ? 10.804 -4.005 -5.365 1.00 86.19 199 SER A CA 1
ATOM 1617 C C . SER A 1 199 ? 10.892 -4.542 -3.929 1.00 86.19 199 SER A C 1
ATOM 1619 O O . SER A 1 199 ? 10.001 -5.258 -3.479 1.00 86.19 199 SER A O 1
ATOM 1621 N N . VAL A 1 200 ? 11.937 -4.185 -3.174 1.00 84.50 200 VAL A N 1
ATOM 1622 C CA . VAL A 1 200 ? 12.138 -4.681 -1.797 1.00 84.50 200 VAL A CA 1
ATOM 1623 C C . VAL A 1 200 ? 11.426 -3.854 -0.722 1.00 84.50 200 VAL A C 1
ATOM 1625 O O . VAL A 1 200 ? 11.370 -4.285 0.431 1.00 84.50 200 VAL A O 1
ATOM 1628 N N . HIS A 1 201 ? 10.858 -2.690 -1.057 1.00 87.81 201 HIS A N 1
ATOM 1629 C CA . HIS A 1 201 ? 10.216 -1.807 -0.073 1.00 87.81 201 HIS A CA 1
ATOM 1630 C C . HIS A 1 201 ? 9.053 -2.483 0.689 1.00 87.81 201 HIS A C 1
ATOM 1632 O O . HIS A 1 201 ? 8.873 -2.224 1.881 1.00 87.81 201 HIS A O 1
ATOM 1638 N N . GLY A 1 202 ? 8.334 -3.417 0.055 1.00 84.38 202 GLY A N 1
ATOM 1639 C CA . GLY A 1 202 ? 7.252 -4.195 0.669 1.00 84.38 202 GLY A CA 1
ATOM 1640 C C . GLY A 1 202 ? 7.697 -5.061 1.852 1.00 84.38 202 GLY A C 1
ATOM 1641 O O . GLY A 1 202 ? 6.934 -5.314 2.793 1.00 84.38 202 GLY A O 1
ATOM 1642 N N . LEU A 1 203 ? 8.976 -5.462 1.884 1.00 84.12 203 LEU A N 1
ATOM 1643 C CA . LEU A 1 203 ? 9.561 -6.143 3.042 1.00 84.12 203 LEU A CA 1
ATOM 1644 C C . LEU A 1 203 ? 9.661 -5.198 4.243 1.00 84.12 203 LEU A C 1
ATOM 1646 O O . LEU A 1 203 ? 9.372 -5.604 5.369 1.00 84.12 203 LEU A O 1
ATOM 1650 N N . VAL A 1 204 ? 10.023 -3.933 4.009 1.00 87.19 204 VAL A N 1
ATOM 1651 C CA . VAL A 1 204 ? 10.079 -2.903 5.057 1.00 87.19 204 VAL A CA 1
ATOM 1652 C C . VAL A 1 204 ? 8.681 -2.657 5.625 1.00 87.19 204 VAL A C 1
ATOM 1654 O O . VAL A 1 204 ? 8.527 -2.598 6.847 1.00 87.19 204 VAL A O 1
ATOM 1657 N N . GLU A 1 205 ? 7.654 -2.594 4.771 1.00 87.75 205 GLU A N 1
ATOM 1658 C CA . GLU A 1 205 ? 6.256 -2.473 5.209 1.00 87.75 205 GLU A CA 1
ATOM 1659 C C . GLU A 1 205 ? 5.826 -3.669 6.074 1.00 87.75 205 GLU A C 1
ATOM 1661 O O . GLU A 1 205 ? 5.329 -3.499 7.192 1.00 87.75 205 GLU A O 1
ATOM 1666 N N . SER A 1 206 ? 6.082 -4.889 5.595 1.00 88.56 206 SER A N 1
ATOM 1667 C CA . SER A 1 206 ? 5.742 -6.129 6.299 1.00 88.56 206 SER A CA 1
ATOM 1668 C C . SER A 1 206 ? 6.402 -6.198 7.683 1.00 88.56 206 SER A C 1
ATOM 1670 O O . SER A 1 206 ? 5.756 -6.528 8.685 1.00 88.56 206 SER A O 1
ATOM 1672 N N . LEU A 1 207 ? 7.685 -5.833 7.771 1.00 88.81 207 LEU A N 1
ATOM 1673 C CA . LEU A 1 207 ? 8.431 -5.787 9.030 1.00 88.81 207 LEU A CA 1
ATOM 1674 C C . LEU A 1 207 ? 7.894 -4.708 9.976 1.00 88.81 207 LEU A C 1
ATOM 1676 O O . LEU A 1 207 ? 7.782 -4.960 11.181 1.00 88.81 207 LEU A O 1
ATOM 1680 N N . ALA A 1 208 ? 7.516 -3.537 9.457 1.00 89.25 208 ALA A N 1
ATOM 1681 C CA . ALA A 1 208 ? 6.896 -2.480 10.250 1.00 89.25 208 ALA A CA 1
ATOM 1682 C C . ALA A 1 208 ? 5.559 -2.952 10.839 1.00 89.25 208 ALA A C 1
ATOM 1684 O O . ALA A 1 208 ? 5.327 -2.801 12.040 1.00 89.25 208 ALA A O 1
ATOM 1685 N N . ILE A 1 209 ? 4.713 -3.607 10.039 1.00 89.38 209 ILE A N 1
ATOM 1686 C CA . ILE A 1 209 ? 3.415 -4.123 10.490 1.00 89.38 209 ILE A CA 1
ATOM 1687 C C . ILE A 1 209 ? 3.584 -5.165 11.594 1.00 89.38 209 ILE A C 1
ATOM 1689 O O . ILE A 1 209 ? 2.930 -5.071 12.641 1.00 89.38 209 ILE A O 1
ATOM 1693 N N . ILE A 1 210 ? 4.480 -6.134 11.386 1.00 90.56 210 ILE A N 1
ATOM 1694 C CA . ILE A 1 210 ? 4.787 -7.162 12.383 1.00 90.56 210 ILE A CA 1
ATOM 1695 C C . ILE A 1 210 ? 5.315 -6.510 13.660 1.00 90.56 210 ILE A C 1
ATOM 1697 O O . ILE A 1 210 ? 4.862 -6.858 14.746 1.00 90.56 210 ILE A O 1
ATOM 1701 N N . SER A 1 211 ? 6.219 -5.537 13.557 1.00 88.12 211 SER A N 1
ATOM 1702 C CA . SER A 1 211 ? 6.831 -4.889 14.721 1.00 88.12 211 SER A CA 1
ATOM 1703 C C . SER A 1 211 ? 5.828 -4.057 15.520 1.00 88.12 211 SER A C 1
ATOM 1705 O O . SER A 1 211 ? 5.785 -4.146 16.748 1.00 88.12 211 SER A O 1
ATOM 1707 N N . ILE A 1 212 ? 4.971 -3.293 14.844 1.00 89.38 212 ILE A N 1
ATOM 1708 C CA . ILE A 1 212 ? 4.090 -2.297 15.462 1.00 89.38 212 ILE A CA 1
ATOM 1709 C C . ILE A 1 212 ? 2.809 -2.939 16.013 1.00 89.38 212 ILE A C 1
ATOM 1711 O O . ILE A 1 212 ? 2.406 -2.665 17.152 1.00 89.38 212 ILE A O 1
ATOM 1715 N N . HIS A 1 213 ? 2.176 -3.851 15.269 1.00 88.06 213 HIS A N 1
ATOM 1716 C CA . HIS A 1 213 ? 0.825 -4.319 15.591 1.00 88.06 213 HIS A CA 1
ATOM 1717 C C . HIS A 1 213 ? 0.817 -5.606 16.416 1.00 88.06 213 HIS A C 1
ATOM 1719 O O . HIS A 1 213 ? 1.170 -6.689 15.951 1.00 88.06 213 HIS A O 1
ATOM 1725 N N . ALA A 1 214 ? 0.301 -5.515 17.647 1.00 87.31 214 ALA A N 1
ATOM 1726 C CA . ALA A 1 214 ? 0.197 -6.654 18.565 1.00 87.31 214 ALA A CA 1
ATOM 1727 C C . ALA A 1 214 ? -0.504 -7.902 17.975 1.00 87.31 214 ALA A C 1
ATOM 1729 O O . ALA A 1 214 ? -0.009 -9.005 18.214 1.00 87.31 214 ALA A O 1
ATOM 1730 N N . PRO A 1 215 ? -1.598 -7.787 17.186 1.00 86.06 215 PRO A N 1
ATOM 1731 C CA . PRO A 1 215 ? -2.219 -8.950 16.551 1.00 86.06 215 PRO A CA 1
ATOM 1732 C C . PRO A 1 215 ? -1.281 -9.692 15.591 1.00 86.06 215 PRO A C 1
ATOM 1734 O O . PRO A 1 215 ? -1.309 -10.920 15.562 1.00 86.06 215 PRO A O 1
ATOM 1737 N N . TYR A 1 216 ? -0.436 -8.966 14.852 1.00 87.81 216 TYR A N 1
ATOM 1738 C CA . TYR A 1 216 ? 0.537 -9.561 13.936 1.00 87.81 216 TYR A CA 1
ATOM 1739 C C . TYR A 1 216 ? 1.664 -10.247 14.709 1.00 87.81 216 TYR A C 1
ATOM 1741 O O . TYR A 1 216 ? 1.952 -11.411 14.442 1.00 87.81 216 TYR A O 1
ATOM 1749 N N . ARG A 1 217 ? 2.216 -9.609 15.755 1.00 90.62 217 ARG A N 1
ATOM 1750 C CA . ARG A 1 217 ? 3.199 -10.263 16.646 1.00 90.62 217 ARG A CA 1
ATOM 1751 C C . ARG A 1 217 ? 2.669 -11.563 17.240 1.00 90.62 217 ARG A C 1
ATOM 1753 O O . ARG A 1 217 ? 3.391 -12.553 17.295 1.00 90.62 217 ARG A O 1
ATOM 1760 N N . ALA A 1 218 ? 1.418 -11.567 17.698 1.00 90.19 218 ALA A N 1
ATOM 1761 C CA . ALA A 1 218 ? 0.791 -12.758 18.263 1.00 90.19 218 ALA A CA 1
ATOM 1762 C C . ALA A 1 218 ? 0.630 -13.876 17.218 1.00 90.19 218 ALA A C 1
ATOM 1764 O O . ALA A 1 218 ? 0.943 -15.030 17.510 1.00 90.19 218 ALA A O 1
ATOM 1765 N N . ALA A 1 219 ? 0.200 -13.535 15.998 1.00 88.31 219 ALA A N 1
ATOM 1766 C CA . ALA A 1 219 ? 0.078 -14.489 14.898 1.00 88.31 219 ALA A CA 1
ATOM 1767 C C . ALA A 1 219 ? 1.434 -15.109 14.527 1.00 88.31 219 ALA A C 1
ATOM 1769 O O . ALA A 1 219 ? 1.550 -16.331 14.452 1.00 88.31 219 ALA A O 1
ATOM 1770 N N . VAL A 1 220 ? 2.473 -14.280 14.390 1.00 91.00 220 VAL A N 1
ATOM 1771 C CA . VAL A 1 220 ? 3.843 -14.722 14.096 1.00 91.00 220 VAL A CA 1
ATOM 1772 C C . VAL A 1 220 ? 4.374 -15.640 15.203 1.00 91.00 220 VAL A C 1
ATOM 1774 O O . VAL A 1 220 ? 4.840 -16.740 14.914 1.00 91.00 220 VAL A O 1
ATOM 1777 N N . LYS A 1 221 ? 4.221 -15.262 16.481 1.00 92.62 221 LYS A N 1
ATOM 1778 C CA . LYS A 1 221 ? 4.605 -16.114 17.624 1.00 92.62 221 LYS A CA 1
ATOM 1779 C C . LYS A 1 221 ? 3.887 -17.466 17.616 1.00 92.62 221 LYS A C 1
ATOM 1781 O O . LYS A 1 221 ? 4.517 -18.488 17.870 1.00 92.62 221 LYS A O 1
ATOM 1786 N N . SER A 1 222 ? 2.587 -17.489 17.311 1.00 92.69 222 SER A N 1
ATOM 1787 C CA . SER A 1 222 ? 1.816 -18.736 17.211 1.00 92.69 222 SER A CA 1
ATOM 1788 C C . SER A 1 222 ? 2.315 -19.630 16.074 1.00 92.69 222 SER A C 1
ATOM 1790 O O . SER A 1 222 ? 2.425 -20.842 16.255 1.00 92.69 222 SER A O 1
ATOM 1792 N N . LEU A 1 223 ? 2.655 -19.043 14.924 1.00 91.50 223 LEU A N 1
ATOM 1793 C CA . LEU A 1 223 ? 3.182 -19.773 13.775 1.00 91.50 223 LEU A CA 1
ATOM 1794 C C . LEU A 1 223 ? 4.530 -20.427 14.104 1.00 91.50 223 LEU A C 1
ATOM 1796 O O . LEU A 1 223 ? 4.679 -21.633 13.916 1.00 91.50 223 LEU A O 1
ATOM 1800 N N . PHE A 1 224 ? 5.461 -19.678 14.702 1.00 92.31 224 PHE A N 1
ATOM 1801 C CA . PHE A 1 224 ? 6.740 -20.229 15.162 1.00 92.31 224 PHE A CA 1
ATOM 1802 C C . PHE A 1 224 ? 6.574 -21.279 16.267 1.00 92.31 224 PHE A C 1
ATOM 1804 O O . PHE A 1 224 ? 7.266 -22.294 16.244 1.00 92.31 224 PHE A O 1
ATOM 1811 N N . GLY A 1 225 ? 5.622 -21.099 17.189 1.00 91.69 225 GLY A N 1
ATOM 1812 C CA . GLY A 1 225 ? 5.297 -22.108 18.202 1.00 91.69 225 GLY A CA 1
ATOM 1813 C C . GLY A 1 225 ? 4.808 -23.424 17.588 1.00 91.69 225 GLY A C 1
ATOM 1814 O O . GLY A 1 225 ? 5.283 -24.494 17.962 1.00 91.69 225 GLY A O 1
ATOM 1815 N N . LYS A 1 226 ? 3.919 -23.355 16.587 1.00 91.12 226 LYS A N 1
ATOM 1816 C CA . LYS A 1 226 ? 3.433 -24.534 15.848 1.00 91.12 226 LYS A CA 1
ATOM 1817 C C . LYS A 1 226 ? 4.534 -25.207 15.029 1.00 91.12 226 LYS A C 1
ATOM 1819 O O . LYS A 1 226 ? 4.575 -26.433 14.980 1.00 91.12 226 LYS A O 1
ATOM 1824 N N . LEU A 1 227 ? 5.406 -24.430 14.382 1.00 90.31 227 LEU A N 1
ATOM 1825 C CA . LEU A 1 227 ? 6.541 -24.963 13.621 1.00 90.31 227 LEU A CA 1
ATOM 1826 C C . LEU A 1 227 ? 7.538 -25.674 14.535 1.00 90.31 227 LEU A C 1
ATOM 1828 O O . LEU A 1 227 ? 7.949 -26.787 14.220 1.00 90.31 227 LEU A O 1
ATOM 1832 N N . LYS A 1 228 ? 7.862 -25.071 15.686 1.00 92.00 228 LYS A N 1
ATOM 1833 C CA . LYS A 1 228 ? 8.708 -25.694 16.707 1.00 92.00 228 LYS A CA 1
ATOM 1834 C C . LYS A 1 228 ? 8.096 -27.009 17.194 1.00 92.00 228 LYS A C 1
ATOM 1836 O O . LYS A 1 228 ? 8.756 -28.032 17.117 1.00 92.00 228 LYS A O 1
ATOM 1841 N N . TYR A 1 229 ? 6.814 -27.003 17.565 1.00 91.75 229 TYR A N 1
ATOM 1842 C CA . TYR A 1 229 ? 6.099 -28.211 17.991 1.00 91.75 229 TYR A CA 1
ATOM 1843 C C . TYR A 1 229 ? 6.113 -29.324 16.928 1.00 91.75 229 TYR A C 1
ATOM 1845 O O . TYR A 1 229 ? 6.403 -30.476 17.231 1.00 91.75 229 TYR A O 1
ATOM 1853 N N . ARG A 1 230 ? 5.843 -28.986 15.658 1.00 90.44 230 ARG A N 1
ATOM 1854 C CA . ARG A 1 230 ? 5.888 -29.957 14.551 1.00 90.44 230 ARG A CA 1
ATOM 1855 C C . ARG A 1 230 ? 7.284 -30.525 14.323 1.00 90.44 230 ARG A C 1
ATOM 1857 O O . ARG A 1 230 ? 7.395 -31.699 13.994 1.00 90.44 230 ARG A O 1
ATOM 1864 N N . ARG A 1 231 ? 8.320 -29.695 14.442 1.00 91.94 231 ARG A N 1
ATOM 1865 C CA . ARG A 1 231 ? 9.710 -30.125 14.293 1.00 91.94 231 ARG A CA 1
ATOM 1866 C C . ARG A 1 231 ? 10.102 -31.071 15.424 1.00 91.94 231 ARG A C 1
ATOM 1868 O O . ARG A 1 231 ? 10.601 -32.148 15.138 1.00 91.94 231 ARG A O 1
ATOM 1875 N N . ASP A 1 232 ? 9.815 -30.696 16.666 1.00 92.75 232 ASP A N 1
ATOM 1876 C CA . ASP A 1 232 ? 10.174 -31.490 17.841 1.00 92.75 232 ASP A CA 1
ATOM 1877 C C . ASP A 1 232 ? 9.450 -32.860 17.813 1.00 92.75 232 ASP A C 1
ATOM 1879 O O . ASP A 1 232 ? 10.080 -33.885 18.043 1.00 92.75 232 ASP A O 1
ATOM 1883 N N . ASN A 1 233 ? 8.177 -32.914 17.386 1.00 91.06 233 ASN A N 1
ATOM 1884 C CA . ASN A 1 233 ? 7.449 -34.181 17.184 1.00 91.06 233 ASN A CA 1
ATOM 1885 C C . ASN A 1 233 ? 7.982 -35.048 16.028 1.00 91.06 233 ASN A C 1
ATOM 1887 O O . ASN A 1 233 ? 7.843 -36.267 16.072 1.00 91.06 233 ASN A O 1
ATOM 1891 N N . ARG A 1 234 ? 8.532 -34.446 14.962 1.00 90.31 234 ARG A N 1
ATOM 1892 C CA . ARG A 1 234 ? 9.153 -35.223 13.873 1.00 90.31 234 ARG A CA 1
ATOM 1893 C C . ARG A 1 234 ? 10.431 -35.897 14.357 1.00 90.31 234 ARG A C 1
ATOM 1895 O O . ARG A 1 234 ? 10.588 -37.090 14.131 1.00 90.31 234 ARG A O 1
ATOM 1902 N N . VAL A 1 235 ? 11.273 -35.159 15.081 1.00 90.62 235 VAL A N 1
ATOM 1903 C CA . VAL A 1 235 ? 12.519 -35.691 15.652 1.00 90.62 235 VAL A CA 1
ATOM 1904 C C . VAL A 1 235 ? 12.228 -36.864 16.592 1.00 90.62 235 VAL A C 1
ATOM 1906 O O . VAL A 1 235 ? 12.804 -37.931 16.419 1.00 90.62 235 VAL A O 1
ATOM 1909 N N . THR A 1 236 ? 11.257 -36.736 17.504 1.00 90.75 236 THR A N 1
ATOM 1910 C CA . THR A 1 236 ? 10.896 -37.845 18.410 1.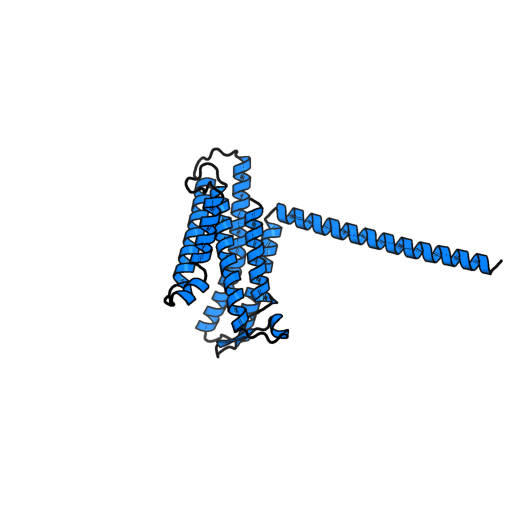00 90.75 236 THR A CA 1
ATOM 1911 C C . THR A 1 236 ? 10.305 -39.057 17.677 1.00 90.75 236 THR A C 1
ATOM 1913 O O . THR A 1 236 ? 10.546 -40.203 18.068 1.00 90.75 236 THR A O 1
ATOM 1916 N N . SER A 1 237 ? 9.552 -38.846 16.590 1.00 86.69 237 SER A N 1
ATOM 1917 C CA . SER A 1 237 ? 9.044 -39.948 15.758 1.00 86.69 237 SER A CA 1
ATOM 1918 C C . SER A 1 237 ? 10.147 -40.670 14.971 1.00 86.69 237 SER A C 1
ATOM 1920 O O . SER A 1 237 ? 10.089 -41.887 14.814 1.00 86.69 237 SER A O 1
ATOM 1922 N N . GLU A 1 238 ? 11.173 -39.947 14.517 1.00 89.94 238 GLU A N 1
ATOM 1923 C CA . GLU A 1 238 ? 12.333 -40.533 13.837 1.00 89.94 238 GLU A CA 1
ATOM 1924 C C . GLU A 1 238 ? 13.211 -41.316 14.824 1.00 89.94 238 GLU A C 1
ATOM 1926 O O . GLU A 1 238 ? 13.570 -42.459 14.545 1.00 89.94 238 GLU A O 1
ATOM 1931 N N . GLU A 1 239 ? 13.479 -40.763 16.012 1.00 89.69 239 GLU A N 1
ATOM 1932 C CA . GLU A 1 239 ? 14.245 -41.439 17.071 1.00 89.69 239 GLU A CA 1
ATOM 1933 C C . GLU A 1 239 ? 13.581 -42.748 17.525 1.00 89.69 239 GLU A C 1
ATOM 1935 O O . GLU A 1 239 ? 14.246 -43.781 17.627 1.00 89.69 239 GLU A O 1
ATOM 1940 N N . SER A 1 240 ? 12.261 -42.738 17.738 1.00 86.69 240 SER A N 1
ATOM 1941 C CA . SER A 1 240 ? 11.507 -43.948 18.102 1.00 86.69 240 SER A CA 1
ATOM 1942 C C . SER A 1 240 ? 11.465 -44.985 16.973 1.00 86.69 240 SER A C 1
ATOM 1944 O O . SER A 1 240 ? 11.580 -46.183 17.235 1.00 86.69 240 SER A O 1
ATOM 1946 N N . GLY A 1 241 ? 11.370 -44.554 15.711 1.00 88.62 241 GLY A N 1
ATOM 1947 C CA . GLY A 1 241 ? 11.474 -45.441 14.550 1.00 88.62 241 GLY A CA 1
ATOM 1948 C C . GLY A 1 241 ? 12.831 -46.146 14.465 1.00 88.62 241 GLY A C 1
ATOM 1949 O O . GLY A 1 241 ? 12.886 -47.362 14.282 1.00 88.62 241 GLY A O 1
ATOM 1950 N N . VAL A 1 242 ? 13.926 -45.407 14.668 1.00 89.38 242 VAL A N 1
ATOM 1951 C CA . VAL A 1 242 ? 15.289 -45.962 14.675 1.00 89.38 242 VAL A CA 1
ATOM 1952 C C . VAL A 1 242 ? 15.481 -46.944 15.834 1.00 89.38 242 VAL A C 1
ATOM 1954 O O . VAL A 1 242 ? 15.996 -48.042 15.620 1.00 89.38 242 VAL A O 1
ATOM 1957 N N . GLN A 1 243 ? 15.017 -46.605 17.041 1.00 87.88 243 GLN A N 1
ATOM 1958 C CA . GLN A 1 243 ? 15.081 -47.512 18.195 1.00 87.88 243 GLN A CA 1
ATOM 1959 C C . GLN A 1 243 ? 14.318 -48.821 17.954 1.00 87.88 243 GLN A C 1
ATOM 1961 O O . GLN A 1 243 ? 14.832 -49.894 18.273 1.00 87.88 243 GLN A O 1
ATOM 1966 N N . ASN A 1 244 ? 13.136 -48.755 17.335 1.00 87.56 244 ASN A N 1
ATOM 1967 C CA . ASN A 1 244 ? 12.354 -49.944 16.994 1.00 87.56 244 ASN A CA 1
ATOM 1968 C C . ASN A 1 244 ? 13.076 -50.846 15.978 1.00 87.56 244 ASN A C 1
ATOM 1970 O O . ASN A 1 244 ? 13.075 -52.064 16.141 1.00 87.56 244 ASN A O 1
ATOM 1974 N N . ILE A 1 245 ? 13.736 -50.273 14.964 1.00 90.12 245 ILE A N 1
ATOM 1975 C CA . ILE A 1 245 ? 14.514 -51.043 13.974 1.00 90.12 245 ILE A CA 1
ATOM 1976 C C . ILE A 1 245 ? 15.723 -51.725 14.630 1.00 90.12 245 ILE A C 1
ATOM 1978 O O . ILE A 1 245 ? 15.991 -52.899 14.358 1.00 90.12 245 ILE A O 1
ATOM 1982 N N . ILE A 1 246 ? 16.439 -51.018 15.511 1.00 89.75 246 ILE A N 1
ATOM 1983 C CA . ILE A 1 246 ? 17.580 -51.581 16.250 1.00 89.75 246 ILE A CA 1
ATOM 1984 C C . ILE A 1 246 ? 17.112 -52.735 17.144 1.00 89.75 246 ILE A C 1
ATOM 1986 O O . ILE A 1 246 ? 17.704 -53.812 17.112 1.00 89.75 246 ILE A O 1
ATOM 1990 N N . SER A 1 247 ? 16.023 -52.544 17.896 1.00 85.75 247 SER A N 1
ATOM 1991 C CA . SER A 1 247 ? 15.453 -53.582 18.764 1.00 85.75 247 SER A CA 1
ATOM 1992 C C . SER A 1 247 ? 15.024 -54.826 17.979 1.00 85.75 247 SER A C 1
ATOM 1994 O O . SER A 1 247 ? 15.356 -55.942 18.381 1.00 85.75 247 SER A O 1
ATOM 1996 N N . LEU A 1 248 ? 14.363 -54.647 16.830 1.00 88.69 248 LEU A N 1
ATOM 1997 C CA . LEU A 1 248 ? 13.959 -55.752 15.959 1.00 88.69 248 LEU A CA 1
ATOM 1998 C C . LEU A 1 248 ? 15.172 -56.506 15.392 1.00 88.69 248 LEU A C 1
ATOM 2000 O O . LEU A 1 248 ? 15.165 -57.734 15.353 1.00 88.69 248 LEU A O 1
ATOM 2004 N N . SER A 1 249 ? 16.228 -55.784 15.005 1.00 82.56 249 SER A N 1
ATOM 2005 C CA . SER A 1 249 ? 17.465 -56.378 14.475 1.00 82.56 249 SER A CA 1
ATOM 2006 C C . SER A 1 249 ? 18.195 -57.221 15.525 1.00 82.56 249 SER A C 1
ATOM 2008 O O . SER A 1 249 ? 18.641 -58.326 15.225 1.00 82.56 249 SER A O 1
ATOM 2010 N N . ILE A 1 250 ? 18.270 -56.740 16.772 1.00 88.62 250 ILE A N 1
ATOM 2011 C CA . ILE A 1 250 ? 18.841 -57.503 17.894 1.00 88.62 250 ILE A CA 1
ATOM 2012 C C . ILE A 1 250 ? 18.020 -58.773 18.146 1.00 88.62 250 ILE A C 1
ATOM 2014 O O . ILE A 1 250 ? 18.589 -59.852 18.300 1.00 88.62 250 ILE A O 1
ATOM 2018 N N . HIS A 1 251 ? 16.688 -58.664 18.152 1.00 84.44 251 HIS A N 1
ATOM 2019 C CA . HIS A 1 251 ? 15.818 -59.812 18.394 1.00 84.44 251 HIS A CA 1
ATOM 2020 C C . HIS A 1 251 ? 15.918 -60.869 17.280 1.00 84.44 251 HIS A C 1
ATOM 2022 O O . HIS A 1 251 ? 15.943 -62.060 17.582 1.00 84.44 251 HIS A O 1
ATOM 2028 N N . LEU A 1 252 ? 16.005 -60.455 16.011 1.00 83.50 252 LEU A N 1
ATOM 2029 C CA . LEU A 1 252 ? 16.210 -61.358 14.873 1.00 83.50 252 LEU A CA 1
ATOM 2030 C C . LEU A 1 252 ? 17.547 -62.103 14.967 1.00 83.50 252 LEU A C 1
ATOM 2032 O O . LEU A 1 252 ? 17.564 -63.316 14.786 1.00 83.50 252 LEU A O 1
ATOM 2036 N N . ASN A 1 253 ? 18.641 -61.416 15.310 1.00 81.00 253 ASN A N 1
ATOM 2037 C CA . ASN A 1 253 ? 19.953 -62.059 15.453 1.00 81.00 253 ASN A CA 1
ATOM 2038 C C . ASN A 1 253 ? 19.963 -63.124 16.564 1.00 81.00 253 ASN A C 1
ATOM 2040 O O . ASN A 1 253 ? 20.472 -64.219 16.349 1.00 81.00 253 ASN A O 1
ATOM 2044 N N . LEU A 1 254 ? 19.327 -62.856 17.711 1.00 79.44 254 LEU A N 1
ATOM 2045 C CA . LEU A 1 254 ? 19.220 -63.824 18.815 1.00 79.44 254 LEU A CA 1
ATOM 2046 C C . LEU A 1 254 ? 18.370 -65.063 18.478 1.00 79.44 254 LEU A C 1
ATOM 2048 O O . LEU A 1 254 ? 18.555 -66.117 19.083 1.00 79.44 254 LEU A O 1
ATOM 2052 N N . VAL A 1 255 ? 17.417 -64.938 17.551 1.00 77.00 255 VAL A N 1
ATOM 2053 C CA . VAL A 1 255 ? 16.583 -66.060 17.083 1.00 77.00 255 VAL A CA 1
ATOM 2054 C C . VAL A 1 255 ? 17.321 -66.915 16.052 1.00 77.00 255 VAL A C 1
ATOM 2056 O O . VAL A 1 255 ? 17.060 -68.104 15.973 1.00 77.00 255 VAL A O 1
ATOM 2059 N N . VAL A 1 256 ? 18.234 -66.332 15.272 1.00 72.81 256 VAL A N 1
ATOM 2060 C CA . VAL A 1 256 ? 19.038 -67.067 14.277 1.00 72.81 256 VAL A CA 1
ATOM 2061 C C . VAL A 1 256 ? 20.199 -67.837 14.925 1.00 72.81 256 VAL A C 1
ATOM 2063 O O . VAL A 1 256 ? 20.648 -68.834 14.368 1.00 72.81 256 VAL A O 1
ATOM 2066 N N . GLU A 1 257 ? 20.684 -67.400 16.091 1.00 67.31 257 GLU A N 1
ATOM 2067 C CA . GLU A 1 257 ? 21.781 -68.054 16.826 1.00 67.31 257 GLU A CA 1
ATOM 2068 C C . GLU A 1 257 ? 21.343 -69.203 17.764 1.00 67.31 257 GLU A C 1
ATOM 2070 O O . GLU A 1 257 ? 22.211 -69.851 18.350 1.00 67.31 257 GLU A O 1
ATOM 2075 N N . ASN A 1 258 ? 20.038 -69.488 17.896 1.00 55.38 258 ASN A N 1
ATOM 2076 C CA . ASN A 1 258 ? 19.488 -70.617 18.673 1.00 55.38 258 ASN A CA 1
ATOM 2077 C C . ASN A 1 258 ? 18.818 -71.656 17.769 1.00 55.38 258 ASN A C 1
ATOM 2079 O O . ASN A 1 258 ? 18.902 -72.857 18.111 1.00 55.38 258 ASN A O 1
#

Foldseek 3Di:
DVVLVVQLLVLLVVLLCLCQAAFPWAADPPVRDTDGPHPVCVVVDGNVVSVQVSLLSVQSNLLSLLSNLLVLLLVFAPRPSHPPDPVVVVVVSVVLSVVSHCVVCVVPVHDPPCVVVNVVVSVVSNVVSLVSNCCRLPPDDGPDDPVVSVVSVLVSVLVVVLVVQLVVLLVVLVVQQVVCVVVVNDDSVSVVVSSNSNSCSSVVSVVSCCVRDPVNVVVVVVVVVVVVVVVVVVVVVVVVVVVVVVVVVVVVVVVVVD

pLDDT: mean 85.95, std 8.13, range [53.38, 95.12]

Sequence (258 aa):
MKQPLLVTHFWCAALDFSFGTLATPYIFYPHGALFQCGFLNIFEIPVIYLIIPGLLVILSMAISLIYLFESRSSSIINNRFRIKRTRTRVIYYVLNYLLYSPIVLILYNIPENQEAAKLEITTVQIVFFVVCSVHYLYVKPVFMSPLTRRYQIHFFIGIVIQAVLPLFVIVLTYAISIVAILMNRLTQSIVNMCIVTVSVHGLVESLAIISIHAPYRAAVKSLFGKLKYRRDNRVTSEESGVQNIISLSIHLNLVVEN

Secondary structure (DSSP, 8-state):
-HHHHHHHHHHHHHHHHIIIIIS-EEEETTTTEEEE-SGGGGGT--HHHHHHHHHHHHHHHHHHHHHHHHHHHHHSTT-TT----HHHHHHHHHHHHHHH-HHHHHHTT--TTHHHHHHHHHHHHHHHHHHHHHIIIIIS--S--HHHHHHHHHHHHHHHHHHHHHHHHHHHHHHHHHHHHHTT---HHHHHHHHHHHHHHHHHHHHHHHHH-HHHHHHHHHHHHHHHHHHHHHHHHHHHHHHHHHHHHHHHHHHH--